Protein AF-A0A0G4M634-F1 (afdb_monomer)

Radius of gyration: 29.63 Å; Cα contacts (8 Å, |Δi|>4): 548; chains: 1; bounding box: 76×57×80 Å

Structure (mmCIF, N/CA/C/O backbone):
data_AF-A0A0G4M634-F1
#
_entry.id   AF-A0A0G4M634-F1
#
loop_
_atom_site.group_PDB
_atom_site.id
_atom_site.type_symbol
_atom_site.label_atom_id
_atom_site.label_alt_id
_atom_site.label_comp_id
_atom_site.label_asym_id
_atom_site.label_entity_id
_atom_site.label_seq_id
_atom_site.pdbx_PDB_ins_code
_atom_site.Cartn_x
_atom_site.Cartn_y
_atom_site.Cartn_z
_atom_site.occupancy
_atom_site.B_iso_or_equiv
_atom_site.auth_seq_id
_atom_site.auth_comp_id
_atom_site.auth_asym_id
_atom_site.auth_atom_id
_atom_site.pdbx_PDB_model_num
ATOM 1 N N . MET A 1 1 ? -14.421 -12.468 37.457 1.00 65.19 1 MET A N 1
ATOM 2 C CA . MET A 1 1 ? -14.999 -11.598 38.507 1.00 65.19 1 MET A CA 1
ATOM 3 C C . MET A 1 1 ? -15.516 -10.327 37.842 1.00 65.19 1 MET A C 1
ATOM 5 O O . MET A 1 1 ? -14.934 -9.963 36.827 1.00 65.19 1 MET A O 1
ATOM 9 N N . PRO A 1 2 ? -16.582 -9.688 38.353 1.00 82.25 2 PRO A N 1
ATOM 10 C CA . PRO A 1 2 ? -17.068 -8.412 37.829 1.00 82.25 2 PRO A CA 1
ATOM 11 C C . PRO A 1 2 ? -16.025 -7.293 37.966 1.00 82.25 2 PRO A C 1
ATOM 13 O O . PRO A 1 2 ? -15.257 -7.274 38.927 1.00 82.25 2 PRO A O 1
ATOM 16 N N . VAL A 1 3 ? -16.019 -6.364 37.016 1.00 85.12 3 VAL A N 1
ATOM 17 C CA . VAL A 1 3 ? -15.110 -5.219 36.926 1.00 85.12 3 VAL A CA 1
ATOM 18 C C . VAL A 1 3 ? -15.929 -3.934 36.998 1.00 85.12 3 VAL A C 1
ATOM 20 O O . VAL A 1 3 ? -16.966 -3.822 36.349 1.00 85.12 3 VAL A O 1
ATOM 23 N N . ALA A 1 4 ? -15.472 -2.956 37.779 1.00 90.44 4 ALA A N 1
ATOM 24 C CA . ALA A 1 4 ? -16.127 -1.656 37.884 1.00 90.44 4 ALA A CA 1
ATOM 25 C C . ALA A 1 4 ? -15.759 -0.778 36.677 1.00 90.44 4 ALA A C 1
ATOM 27 O O . ALA A 1 4 ? -14.646 -0.269 36.623 1.00 90.44 4 ALA A O 1
ATOM 28 N N . VAL A 1 5 ? -16.664 -0.598 35.713 1.00 90.94 5 VAL A N 1
ATOM 29 C CA . VAL A 1 5 ? -16.440 0.177 34.479 1.00 90.94 5 VAL A CA 1
ATOM 30 C C . VAL A 1 5 ? -17.192 1.504 34.543 1.00 90.94 5 VAL A C 1
ATOM 32 O O . VAL A 1 5 ? -18.383 1.522 34.840 1.00 90.94 5 VAL A O 1
ATOM 35 N N . SER A 1 6 ? -16.511 2.614 34.248 1.00 93.44 6 SER A N 1
ATOM 36 C CA . SER A 1 6 ? -17.085 3.970 34.244 1.00 93.44 6 SER A CA 1
ATOM 37 C C . SER A 1 6 ? -17.202 4.587 32.845 1.00 93.44 6 SER A C 1
ATOM 39 O O . SER A 1 6 ? -18.137 5.344 32.566 1.00 93.44 6 SER A O 1
ATOM 41 N N . LEU A 1 7 ? -16.274 4.246 31.946 1.00 94.25 7 LEU A N 1
ATOM 42 C CA . LEU A 1 7 ? -16.195 4.781 30.586 1.00 94.25 7 LEU A CA 1
ATOM 43 C C . LEU A 1 7 ? -15.584 3.743 29.641 1.00 94.25 7 LEU A C 1
ATOM 45 O O . LEU A 1 7 ? -14.584 3.115 29.987 1.00 94.25 7 LEU A O 1
ATOM 49 N N . VAL A 1 8 ? -16.118 3.622 28.427 1.00 94.94 8 VAL A N 1
ATOM 50 C CA . VAL A 1 8 ? -15.473 2.884 27.331 1.00 94.94 8 VAL A CA 1
ATOM 51 C C . VAL A 1 8 ? -15.430 3.759 26.089 1.00 94.94 8 VAL A C 1
ATOM 53 O O . VAL A 1 8 ? -16.454 4.287 25.647 1.00 94.94 8 VAL A O 1
ATOM 56 N N . ARG A 1 9 ? -14.235 3.913 25.522 1.00 96.69 9 ARG A N 1
ATOM 57 C CA . ARG A 1 9 ? -13.969 4.659 24.290 1.00 96.69 9 ARG A CA 1
ATOM 58 C C . ARG A 1 9 ? -13.200 3.809 23.297 1.00 96.69 9 ARG A C 1
ATOM 60 O O . ARG A 1 9 ? -12.453 2.919 23.694 1.00 96.69 9 ARG A O 1
ATOM 67 N N . ILE A 1 10 ? -13.353 4.123 22.021 1.00 95.94 10 ILE A N 1
ATOM 68 C CA . ILE A 1 10 ? -12.627 3.481 20.929 1.00 95.94 10 ILE A CA 1
ATOM 69 C C . ILE A 1 10 ? -12.182 4.528 19.911 1.00 95.94 10 ILE A C 1
ATOM 71 O O . ILE A 1 10 ? -12.919 5.464 19.602 1.00 95.94 10 ILE A O 1
ATOM 75 N N . CYS A 1 11 ? -10.980 4.378 19.369 1.00 94.62 11 CYS A N 1
ATOM 76 C CA . CYS A 1 11 ? -10.504 5.192 18.257 1.00 94.62 11 CYS A CA 1
ATOM 77 C C . CYS A 1 11 ? -9.579 4.386 17.347 1.00 94.62 11 CYS A C 1
ATOM 79 O O . CYS A 1 11 ? -9.001 3.388 17.770 1.00 94.62 11 CYS A O 1
ATOM 81 N N . LEU A 1 12 ? -9.429 4.838 16.105 1.00 92.88 12 LEU A N 1
ATOM 82 C CA . LEU A 1 12 ? -8.362 4.392 15.219 1.00 92.88 12 LEU A CA 1
ATOM 83 C C . LEU A 1 12 ? -7.189 5.361 15.376 1.00 92.88 12 LEU A C 1
ATOM 85 O O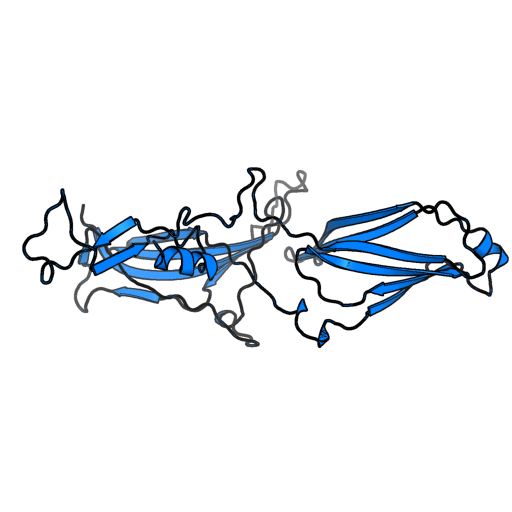 . LEU A 1 12 ? -7.368 6.569 15.226 1.00 92.88 12 LEU A O 1
ATOM 89 N N . GLN A 1 13 ? -6.006 4.852 15.687 1.00 93.00 13 GLN A N 1
ATOM 90 C CA . GLN A 1 13 ? -4.785 5.640 15.813 1.00 93.00 13 GLN A CA 1
ATOM 91 C C . GLN A 1 13 ? -3.840 5.318 14.666 1.00 93.00 13 GLN A C 1
ATOM 93 O O . GLN A 1 13 ? -3.656 4.157 14.319 1.00 93.00 13 GLN A O 1
ATOM 98 N N . ARG A 1 14 ? -3.233 6.353 14.093 1.00 91.44 14 ARG A N 1
ATOM 99 C CA . ARG A 1 14 ? -2.108 6.263 13.168 1.00 91.44 14 ARG A CA 1
ATOM 100 C C . ARG A 1 14 ? -0.837 6.560 13.940 1.00 91.44 14 ARG A C 1
ATOM 102 O O . ARG A 1 14 ? -0.725 7.630 14.530 1.00 91.44 14 ARG A O 1
ATOM 109 N N . ARG A 1 15 ? 0.124 5.650 13.876 1.00 89.12 15 ARG A N 1
ATOM 110 C CA . ARG A 1 15 ? 1.467 5.811 14.421 1.00 89.12 15 ARG A CA 1
ATOM 111 C C . ARG A 1 15 ? 2.458 5.928 13.281 1.00 89.12 15 ARG A C 1
ATOM 113 O O . ARG A 1 15 ? 2.549 5.049 12.425 1.00 89.12 15 ARG A O 1
ATOM 120 N N . GLU A 1 16 ? 3.199 7.022 13.285 1.00 88.00 16 GLU A N 1
ATOM 121 C CA . GLU A 1 16 ? 4.283 7.280 12.351 1.00 88.00 16 GLU A CA 1
ATOM 122 C C . GLU A 1 16 ? 5.589 7.331 13.130 1.00 88.00 16 GLU A C 1
ATOM 124 O O . GLU A 1 16 ? 5.721 8.088 14.096 1.00 88.00 16 GLU A O 1
ATOM 129 N N . THR A 1 17 ? 6.554 6.505 12.732 1.00 84.25 17 THR A N 1
ATOM 130 C CA . THR A 1 17 ? 7.878 6.503 13.353 1.00 84.25 17 THR A CA 1
ATOM 131 C C . THR A 1 17 ? 8.958 6.638 12.302 1.00 84.25 17 THR A C 1
ATOM 133 O O . THR A 1 17 ? 8.914 5.965 11.277 1.00 84.25 17 THR A O 1
ATOM 136 N N . ILE A 1 18 ? 9.917 7.524 12.557 1.00 81.75 18 ILE A N 1
ATOM 137 C CA . ILE A 1 18 ? 11.146 7.641 11.774 1.00 81.75 18 ILE A CA 1
ATOM 138 C C . ILE A 1 18 ? 12.287 7.395 12.747 1.00 81.75 18 ILE A C 1
ATOM 140 O O . ILE A 1 18 ? 12.425 8.089 13.757 1.00 81.75 18 ILE A O 1
ATOM 144 N N . HIS A 1 19 ? 13.088 6.383 12.448 1.00 73.62 19 HIS A N 1
ATOM 145 C CA . HIS A 1 19 ? 14.276 6.050 13.210 1.00 73.62 19 HIS A CA 1
ATOM 146 C C . HIS A 1 19 ? 15.499 6.411 12.376 1.00 73.62 19 HIS A C 1
ATOM 148 O O . HIS A 1 19 ? 15.656 5.867 11.278 1.00 73.62 19 HIS A O 1
ATOM 154 N N . PRO A 1 20 ? 16.388 7.289 12.871 1.00 62.25 20 PRO A N 1
ATOM 155 C CA . PRO A 1 20 ? 17.689 7.459 12.247 1.00 62.25 20 PRO A CA 1
ATOM 156 C C . PRO A 1 20 ? 18.388 6.098 12.289 1.00 62.25 20 PRO A C 1
ATOM 158 O O . PRO A 1 20 ? 18.558 5.507 13.356 1.00 62.25 20 PRO A O 1
ATOM 161 N N . ALA A 1 21 ? 18.692 5.549 11.114 1.00 54.88 21 ALA A N 1
ATOM 162 C CA . ALA A 1 21 ? 19.149 4.177 10.979 1.00 54.88 21 ALA A CA 1
ATOM 163 C C . ALA A 1 21 ? 20.325 3.883 11.927 1.00 54.88 21 ALA A C 1
ATOM 165 O O . ALA A 1 21 ? 21.337 4.584 11.937 1.00 54.88 21 ALA A O 1
ATOM 166 N N . ALA A 1 22 ? 20.223 2.782 12.673 1.00 47.41 22 ALA A N 1
ATOM 167 C CA . ALA A 1 22 ? 21.310 2.214 13.467 1.00 47.41 22 ALA A CA 1
ATOM 168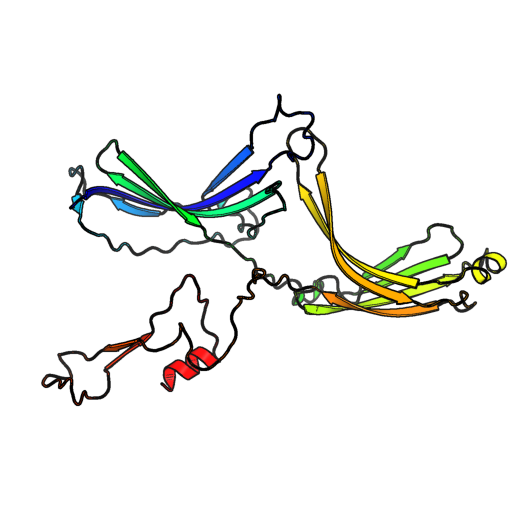 C C . ALA A 1 22 ? 22.434 1.601 12.597 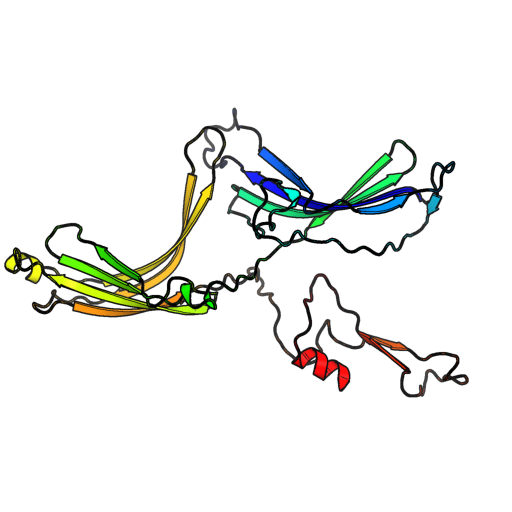1.00 47.41 22 ALA A C 1
ATOM 170 O O . ALA A 1 22 ? 23.155 0.717 13.054 1.00 47.41 22 ALA A O 1
ATOM 171 N N . GLU A 1 23 ? 22.595 2.036 11.343 1.00 47.56 23 GLU A N 1
ATOM 172 C CA . GLU A 1 23 ? 23.643 1.540 10.440 1.00 47.56 23 GLU A CA 1
ATOM 173 C C . GLU A 1 23 ? 25.044 2.016 10.857 1.00 47.56 23 GLU A C 1
ATOM 175 O O . GLU A 1 23 ? 26.040 1.376 10.532 1.00 47.56 23 GLU A O 1
ATOM 180 N N . ASN A 1 24 ? 25.148 3.066 11.679 1.00 47.09 24 ASN A N 1
ATOM 181 C CA . ASN A 1 24 ? 26.418 3.499 12.257 1.00 47.09 24 ASN A CA 1
ATOM 182 C C . ASN A 1 24 ? 26.640 2.883 13.645 1.00 47.09 24 ASN A C 1
ATOM 184 O O . ASN A 1 24 ? 26.497 3.546 14.674 1.00 47.09 24 ASN A O 1
ATOM 188 N N . VAL A 1 25 ? 27.074 1.619 13.675 1.00 46.59 25 VAL A N 1
ATOM 189 C CA . VAL A 1 25 ? 27.516 0.907 14.896 1.00 46.59 25 VAL A CA 1
ATOM 190 C C . VAL A 1 25 ? 28.580 1.706 15.680 1.00 46.59 25 VAL A C 1
ATOM 192 O O . VAL A 1 25 ? 28.684 1.573 16.898 1.00 46.59 25 VAL A O 1
ATOM 195 N N . ALA A 1 26 ? 29.306 2.612 15.013 1.00 48.59 26 ALA A N 1
ATOM 196 C CA . ALA A 1 26 ? 30.315 3.488 15.607 1.00 48.59 26 ALA A CA 1
ATOM 197 C C . ALA A 1 26 ? 29.768 4.664 16.454 1.00 48.59 26 ALA A C 1
ATOM 199 O O . ALA A 1 26 ? 30.545 5.286 17.173 1.00 48.59 26 ALA A O 1
ATOM 200 N N . LYS A 1 27 ? 28.462 4.987 16.415 1.00 47.09 27 LYS A N 1
ATOM 201 C CA . LYS A 1 27 ? 27.866 6.125 17.159 1.00 47.09 27 LYS A CA 1
ATOM 202 C C . LYS A 1 27 ? 26.891 5.700 18.269 1.00 47.09 27 LYS A C 1
ATOM 204 O O . LYS A 1 27 ? 25.945 6.416 18.584 1.00 47.09 27 LYS A O 1
ATOM 209 N N . ARG A 1 28 ? 27.132 4.554 18.914 1.00 44.97 28 ARG A N 1
ATOM 210 C CA . ARG A 1 28 ? 26.268 3.982 19.974 1.00 44.97 28 ARG A CA 1
ATOM 211 C C . ARG A 1 28 ? 26.070 4.830 21.244 1.00 44.97 28 ARG A C 1
ATOM 213 O O . ARG A 1 28 ? 25.333 4.395 22.122 1.00 44.97 28 ARG A O 1
ATOM 220 N N . HIS A 1 29 ? 26.663 6.019 21.359 1.00 45.84 29 HIS A N 1
ATOM 221 C CA . HIS A 1 29 ? 26.558 6.836 22.574 1.00 45.84 29 HIS A CA 1
ATOM 222 C C . HIS A 1 29 ? 25.797 8.163 22.434 1.00 45.84 29 HIS A C 1
ATOM 224 O O . HIS A 1 29 ? 25.608 8.832 23.442 1.00 45.84 29 HIS A O 1
ATOM 230 N N . LEU A 1 30 ? 25.283 8.519 21.250 1.00 48.94 30 LEU A N 1
ATOM 231 C CA . LEU A 1 30 ? 24.462 9.728 21.055 1.00 48.94 30 LEU A CA 1
ATOM 232 C C . LEU A 1 30 ? 23.385 9.507 19.969 1.00 48.94 30 LEU A C 1
ATOM 234 O O . LEU A 1 30 ? 23.349 10.194 18.953 1.00 48.94 30 LEU A O 1
ATOM 238 N N . GLY A 1 31 ? 22.534 8.492 20.134 1.00 52.22 31 GLY A N 1
ATOM 239 C CA . GLY A 1 31 ? 21.399 8.285 19.228 1.00 52.22 31 GLY A CA 1
ATOM 240 C C . GLY A 1 31 ? 20.291 9.305 19.496 1.00 52.22 31 GLY A C 1
ATOM 241 O O . GLY A 1 31 ? 19.780 9.364 20.613 1.00 52.22 31 GLY A O 1
ATOM 242 N N . THR A 1 32 ? 19.918 10.093 18.486 1.00 54.31 32 THR A N 1
ATOM 243 C CA . THR A 1 32 ? 18.732 10.963 18.519 1.00 54.31 32 THR A CA 1
ATOM 244 C C . THR A 1 32 ? 17.493 10.116 18.851 1.00 54.31 32 THR A C 1
ATOM 246 O O . THR A 1 32 ? 17.351 9.022 18.294 1.00 54.31 32 THR A O 1
ATOM 249 N N . PRO A 1 33 ? 16.618 10.551 19.777 1.00 58.91 33 PRO A N 1
ATOM 250 C CA . PRO A 1 33 ? 15.480 9.750 20.221 1.00 58.91 33 PRO A CA 1
ATOM 251 C C . PRO A 1 33 ? 14.546 9.391 19.059 1.00 58.91 33 PRO A C 1
ATOM 253 O O . PRO A 1 33 ? 14.302 10.202 18.168 1.00 58.91 33 PRO A O 1
ATOM 256 N N . ARG A 1 34 ? 13.992 8.169 19.095 1.00 64.06 34 ARG A N 1
ATOM 257 C CA . ARG A 1 34 ? 12.920 7.720 18.193 1.00 64.06 34 ARG A CA 1
ATOM 258 C C . ARG A 1 34 ? 11.801 8.759 18.211 1.00 64.06 34 ARG A C 1
ATOM 260 O O . ARG A 1 34 ? 11.154 8.934 19.245 1.00 64.06 34 ARG A O 1
ATOM 267 N N . ARG A 1 35 ? 11.538 9.404 17.072 1.00 69.94 35 ARG A N 1
ATOM 268 C CA . ARG A 1 35 ? 10.365 10.263 16.937 1.00 69.94 35 ARG A CA 1
ATOM 269 C C . ARG A 1 35 ? 9.175 9.397 16.579 1.00 69.94 35 ARG A C 1
ATOM 271 O O . ARG A 1 35 ? 9.134 8.767 15.524 1.00 69.94 35 ARG A O 1
ATOM 278 N N . GLU A 1 36 ? 8.215 9.382 17.483 1.00 81.75 36 GLU A N 1
ATOM 279 C CA . GLU A 1 36 ? 6.939 8.722 17.307 1.00 81.75 36 GLU A CA 1
ATOM 280 C C . GLU A 1 36 ? 5.841 9.777 17.334 1.00 81.75 36 GLU A C 1
ATOM 282 O O . GLU A 1 36 ? 5.728 10.552 18.282 1.00 81.75 36 GLU A O 1
ATOM 287 N N . THR A 1 37 ? 5.054 9.825 16.265 1.00 86.88 37 THR A N 1
ATOM 288 C CA . THR A 1 37 ? 3.872 10.679 16.169 1.00 86.88 37 THR A CA 1
ATOM 289 C C . THR A 1 37 ? 2.651 9.779 16.165 1.00 86.88 37 THR A C 1
ATOM 291 O O . THR A 1 37 ? 2.609 8.803 15.421 1.00 86.88 37 THR A O 1
ATOM 294 N N . THR A 1 38 ? 1.682 10.080 17.025 1.00 90.75 38 THR A N 1
ATOM 295 C CA . THR A 1 38 ? 0.420 9.343 17.104 1.00 90.75 38 THR A CA 1
ATOM 296 C C . THR A 1 38 ? -0.730 10.308 16.891 1.00 90.75 38 THR A C 1
ATOM 298 O O . THR A 1 38 ? -0.892 11.243 17.671 1.00 90.75 38 THR A O 1
ATOM 301 N N . ASP A 1 39 ? -1.540 10.050 15.871 1.00 90.56 39 ASP A N 1
ATOM 302 C CA . ASP A 1 39 ? -2.720 10.842 15.541 1.00 90.56 39 ASP A CA 1
ATOM 303 C C . ASP A 1 39 ? -3.976 9.974 15.569 1.00 90.56 39 ASP A C 1
ATOM 305 O O . ASP A 1 39 ? -3.951 8.808 15.177 1.00 90.56 39 ASP A O 1
ATOM 309 N N . VAL A 1 40 ? -5.106 10.549 15.978 1.00 91.56 40 VAL A N 1
ATOM 310 C CA . VAL A 1 40 ? -6.409 9.887 15.844 1.00 91.56 40 VAL A CA 1
ATOM 311 C C . VAL A 1 40 ? -6.907 10.053 14.410 1.00 91.56 40 VAL A C 1
ATOM 313 O O . VAL A 1 40 ? -7.046 11.167 13.911 1.00 91.56 40 VAL A O 1
ATOM 316 N N . VAL A 1 41 ? -7.218 8.941 13.751 1.00 88.56 41 VAL A N 1
ATOM 317 C CA . VAL A 1 41 ? -7.856 8.932 12.434 1.00 88.56 41 VAL A CA 1
ATOM 318 C C . VAL A 1 41 ? -9.357 9.129 12.619 1.00 88.56 41 VAL A C 1
ATOM 320 O O . VAL A 1 41 ? -10.032 8.328 13.265 1.00 88.56 41 VAL A O 1
ATOM 323 N N . GLY A 1 42 ? -9.897 10.200 12.039 1.00 86.25 42 GLY A N 1
ATOM 324 C CA . GLY A 1 42 ? -11.311 10.535 12.175 1.00 86.25 42 GLY A CA 1
ATOM 325 C C . GLY A 1 42 ? -11.648 11.040 13.578 1.00 86.25 42 GLY A C 1
ATOM 326 O O . GLY A 1 42 ? -11.179 12.104 13.985 1.00 86.25 42 GLY A O 1
ATOM 327 N N . LYS A 1 43 ? -12.522 10.326 14.296 1.00 88.50 43 LYS A N 1
ATOM 328 C CA . LYS A 1 43 ? -13.006 10.724 15.627 1.00 88.50 43 LYS A CA 1
ATOM 329 C C . LYS A 1 43 ? -12.993 9.549 16.597 1.00 88.50 43 LYS A C 1
ATOM 331 O O . LYS A 1 43 ? -13.364 8.436 16.238 1.00 88.50 43 LYS A O 1
ATOM 336 N N . GLU A 1 44 ? -12.632 9.832 17.845 1.00 93.50 44 GLU A N 1
ATOM 337 C CA . GLU A 1 44 ? -12.854 8.912 18.960 1.00 93.50 44 GLU A CA 1
ATOM 338 C C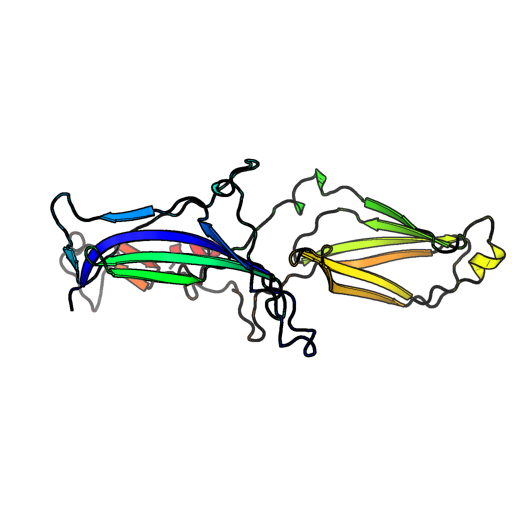 . GLU A 1 44 ? -14.357 8.780 19.239 1.00 93.50 44 GLU A C 1
ATOM 340 O O . GLU A 1 44 ? -15.086 9.776 19.273 1.00 93.50 44 GLU A O 1
ATOM 345 N N . LEU A 1 45 ? -14.810 7.551 19.466 1.00 94.44 45 LEU A N 1
ATOM 346 C CA . LEU A 1 45 ? -16.183 7.240 19.831 1.00 94.44 45 LEU A CA 1
ATOM 347 C C . LEU A 1 45 ? -16.275 6.901 21.314 1.00 94.44 45 LEU A C 1
ATOM 349 O O . LEU A 1 45 ? -15.496 6.113 21.849 1.00 94.44 45 LEU A O 1
ATOM 353 N N . LEU A 1 46 ? -17.274 7.484 21.968 1.00 96.12 46 LEU A N 1
ATOM 354 C CA . LEU A 1 46 ? -17.710 7.088 23.297 1.00 96.12 46 LEU A CA 1
ATOM 355 C C . LEU A 1 46 ? -18.735 5.962 23.151 1.00 96.12 46 LEU A C 1
ATOM 357 O O . LEU A 1 46 ? -19.831 6.208 22.657 1.00 96.12 46 LEU A O 1
ATOM 361 N N . LEU A 1 47 ? -18.381 4.751 23.579 1.00 92.75 47 LEU A N 1
ATOM 362 C CA . LEU A 1 47 ? -19.265 3.584 23.497 1.00 92.75 47 LEU A CA 1
ATOM 363 C C . LEU A 1 47 ? -20.110 3.411 24.755 1.00 92.75 47 LEU A C 1
ATOM 365 O O . LEU A 1 47 ? -21.251 2.967 24.688 1.00 92.75 47 LEU A O 1
ATOM 369 N N . PHE A 1 48 ? -19.551 3.769 25.909 1.00 94.38 48 PHE A N 1
ATOM 370 C CA . PHE A 1 48 ? -20.236 3.651 27.187 1.00 94.38 48 PHE A CA 1
ATOM 371 C C . PHE A 1 48 ? -19.776 4.729 28.163 1.00 94.38 48 PHE A C 1
ATOM 373 O O . PHE A 1 48 ? -18.592 5.063 28.231 1.00 94.38 48 PHE A O 1
ATOM 380 N N . ARG A 1 49 ? -20.718 5.234 28.958 1.00 93.75 49 ARG A N 1
ATOM 381 C CA . ARG A 1 49 ? -20.475 6.075 30.130 1.00 93.75 49 ARG A CA 1
ATOM 382 C C . ARG A 1 49 ? -21.545 5.768 31.170 1.00 93.75 49 ARG A C 1
ATOM 384 O O . ARG A 1 49 ? -22.713 5.642 30.807 1.00 93.75 49 ARG A O 1
ATOM 391 N N . CYS A 1 50 ? -21.165 5.719 32.442 1.00 90.88 50 CYS A N 1
ATOM 392 C CA . CYS A 1 50 ? -22.137 5.624 33.527 1.00 90.88 50 CYS A CA 1
ATOM 393 C C . CYS A 1 50 ? -23.154 6.772 33.514 1.00 90.88 50 CYS A C 1
ATOM 395 O O . CYS A 1 50 ? -22.851 7.906 33.135 1.00 90.88 50 CYS A O 1
ATOM 397 N N . GLN A 1 51 ? -24.367 6.469 33.974 1.00 87.31 51 GLN A N 1
ATOM 398 C CA . GLN A 1 51 ? -25.399 7.476 34.196 1.00 87.31 51 GLN A CA 1
ATOM 399 C C . GLN A 1 51 ? -24.935 8.524 35.218 1.00 87.31 51 GLN A C 1
ATOM 401 O O . GLN A 1 51 ? -24.148 8.236 36.122 1.00 87.31 51 GLN A O 1
ATOM 406 N N . THR A 1 52 ? -25.445 9.747 35.086 1.00 85.00 52 THR A N 1
ATOM 407 C CA . THR A 1 52 ? -25.133 10.855 35.994 1.00 85.00 52 THR A CA 1
ATOM 408 C C . THR A 1 52 ? -25.383 10.459 37.452 1.00 85.00 52 THR A C 1
ATOM 410 O O . THR A 1 52 ? -26.458 9.972 37.787 1.00 85.00 52 THR A O 1
ATOM 413 N N . GLY A 1 53 ? -24.391 10.678 38.321 1.00 84.00 53 GLY A N 1
ATOM 414 C CA . GLY A 1 53 ? -24.458 10.328 39.746 1.00 84.00 53 GLY A CA 1
ATOM 415 C C . GLY A 1 53 ? -23.985 8.910 40.089 1.00 84.00 53 GLY A C 1
ATOM 416 O O . GLY A 1 53 ? -23.898 8.583 41.269 1.00 84.00 53 GLY A O 1
ATOM 417 N N . ARG A 1 54 ? -23.635 8.081 39.095 1.00 85.50 54 ARG A N 1
ATOM 418 C CA . ARG A 1 54 ? -23.058 6.746 39.301 1.00 85.50 54 ARG A CA 1
ATOM 419 C C . ARG A 1 54 ? -21.578 6.733 38.913 1.00 85.50 54 ARG A C 1
ATOM 421 O O . ARG A 1 54 ? -21.239 7.063 37.782 1.00 85.50 54 ARG A O 1
ATOM 428 N N . GLU A 1 55 ? -20.705 6.331 39.839 1.00 86.06 55 GLU A N 1
ATOM 429 C CA . GLU A 1 55 ? -19.248 6.334 39.608 1.00 86.06 55 GLU A CA 1
ATOM 430 C C . GLU A 1 55 ? -18.773 5.214 38.672 1.00 86.06 55 GLU A C 1
ATOM 432 O O . GLU A 1 55 ? -17.872 5.427 37.862 1.00 86.06 55 GLU A O 1
ATOM 437 N N . ALA A 1 56 ? -19.356 4.019 38.791 1.00 89.19 56 ALA A N 1
ATOM 438 C CA . ALA A 1 56 ? -19.048 2.860 37.959 1.00 89.19 56 ALA A CA 1
ATOM 439 C C . ALA A 1 56 ? -20.209 1.850 37.958 1.00 89.19 56 ALA A C 1
ATOM 441 O O . ALA A 1 56 ? -21.014 1.793 38.895 1.00 89.19 56 ALA A O 1
ATOM 442 N N . GLU A 1 57 ? -20.267 1.011 36.926 1.00 90.00 57 GLU A N 1
ATOM 443 C CA . GLU A 1 57 ? -21.118 -0.178 36.876 1.00 90.00 57 GLU A CA 1
ATOM 444 C C . GLU A 1 57 ? -20.284 -1.438 37.083 1.00 90.00 57 GLU A C 1
ATOM 446 O O . GLU A 1 57 ? -19.173 -1.549 36.574 1.00 90.00 57 GLU A O 1
ATOM 451 N N . SER A 1 58 ? -20.815 -2.393 37.846 1.00 90.12 58 SER A N 1
ATOM 452 C CA . SER A 1 58 ? -20.185 -3.700 38.031 1.00 90.12 58 SER A CA 1
ATOM 453 C C . SER A 1 58 ? -20.552 -4.595 36.853 1.00 90.12 58 SER A C 1
ATOM 455 O O . SER A 1 58 ? -21.715 -4.969 36.700 1.00 90.12 58 SER A O 1
ATOM 457 N N . VAL A 1 59 ? -19.572 -4.908 36.008 1.00 84.12 59 VAL A N 1
ATOM 458 C CA . VAL A 1 59 ? -19.792 -5.559 34.716 1.00 84.12 59 VAL A CA 1
ATOM 459 C C . VAL A 1 59 ? -18.921 -6.802 34.574 1.00 84.12 59 VAL A C 1
ATOM 461 O O . VAL A 1 59 ? -17.731 -6.776 34.866 1.00 84.12 59 VAL A O 1
ATOM 464 N N . ILE A 1 60 ? -19.506 -7.911 34.121 1.00 83.19 60 ILE A N 1
ATOM 465 C CA . ILE A 1 60 ? -18.766 -9.153 33.827 1.00 83.19 60 ILE A CA 1
ATOM 466 C C . ILE A 1 60 ? -18.321 -9.182 32.357 1.00 83.19 60 ILE A C 1
ATOM 468 O O . ILE A 1 60 ? -17.217 -9.632 32.066 1.00 83.19 60 ILE A O 1
ATOM 472 N N . ALA A 1 61 ? -19.164 -8.686 31.448 1.00 80.81 61 ALA A N 1
ATOM 473 C CA . ALA A 1 61 ? -18.898 -8.582 30.017 1.00 80.81 61 ALA A CA 1
ATOM 474 C C . ALA A 1 61 ? -19.722 -7.436 29.404 1.00 80.81 61 ALA A C 1
ATOM 476 O O . ALA A 1 61 ? -20.798 -7.114 29.910 1.00 80.81 61 ALA A O 1
ATOM 477 N N . MET A 1 62 ? -19.224 -6.842 28.318 1.00 80.06 62 MET A N 1
ATOM 478 C CA . MET A 1 62 ? -19.927 -5.831 27.523 1.00 80.06 62 MET A CA 1
ATOM 479 C C . MET A 1 62 ? -19.822 -6.193 26.048 1.00 80.06 62 MET A C 1
ATOM 481 O O . MET A 1 62 ? -18.738 -6.544 25.589 1.00 80.06 62 MET A O 1
ATOM 485 N N . ASP A 1 63 ? -20.927 -6.049 25.326 1.00 84.50 63 ASP A N 1
ATOM 486 C CA . ASP A 1 63 ? -20.953 -6.063 23.867 1.00 84.50 63 ASP A CA 1
ATOM 487 C C . ASP A 1 63 ? -21.424 -4.682 23.402 1.00 84.50 63 ASP A C 1
ATOM 489 O O . ASP A 1 63 ? -22.556 -4.275 23.671 1.00 84.50 63 ASP A O 1
ATOM 493 N N . LEU A 1 64 ? -20.504 -3.911 22.824 1.00 84.38 64 LEU A N 1
ATOM 494 C CA . LEU A 1 64 ? -20.716 -2.511 22.469 1.00 84.38 64 LEU A CA 1
ATOM 495 C C . LEU A 1 64 ? -20.486 -2.341 20.964 1.00 84.38 64 LEU A C 1
ATOM 497 O O . LEU A 1 64 ? -19.330 -2.264 20.538 1.00 84.38 64 LEU A O 1
ATOM 501 N N . PRO A 1 65 ? -21.554 -2.262 20.152 1.00 86.19 65 PRO A N 1
ATOM 502 C CA . PRO A 1 65 ? -21.412 -2.071 18.717 1.00 86.19 65 PRO A CA 1
ATOM 503 C C . PRO A 1 65 ? -20.838 -0.684 18.413 1.00 86.19 65 PRO A C 1
ATOM 505 O O . PRO A 1 65 ? -21.166 0.307 19.069 1.00 86.19 65 PRO A O 1
ATOM 508 N N . PHE A 1 66 ? -19.995 -0.599 17.385 1.00 86.00 66 PHE A N 1
ATOM 509 C CA . PHE A 1 66 ? -19.395 0.655 16.944 1.00 86.00 66 PHE A CA 1
ATOM 510 C C . PHE A 1 66 ? -19.234 0.695 15.424 1.00 86.00 66 PHE A C 1
ATOM 512 O O . PHE A 1 66 ? -19.122 -0.336 14.767 1.00 86.00 66 PHE A O 1
ATOM 519 N N . VAL A 1 67 ? -19.188 1.908 14.873 1.00 85.94 67 VAL A N 1
ATOM 520 C CA . VAL A 1 67 ? -18.883 2.163 13.460 1.00 85.94 67 VAL A CA 1
ATOM 521 C C . VAL A 1 67 ? -17.910 3.333 13.399 1.00 85.94 67 VAL A C 1
ATOM 523 O O . VAL A 1 67 ? -18.280 4.464 13.709 1.00 85.94 67 VAL A O 1
ATOM 526 N N . LEU A 1 68 ? -16.659 3.065 13.024 1.00 82.19 68 LEU A N 1
ATOM 527 C CA . LEU A 1 68 ? -15.646 4.101 12.827 1.00 82.19 68 LEU A CA 1
ATOM 528 C C . LEU A 1 68 ? -15.686 4.594 11.381 1.00 82.19 68 LEU A C 1
ATOM 530 O O . LEU A 1 68 ? -15.513 3.821 10.443 1.00 82.19 68 LEU A O 1
ATOM 534 N N . PHE A 1 69 ? -15.875 5.899 11.203 1.00 80.94 69 PHE A N 1
ATOM 535 C CA . PHE A 1 69 ? -15.815 6.524 9.887 1.00 80.94 69 PHE A CA 1
ATOM 536 C C . PHE A 1 69 ? -14.380 6.937 9.573 1.00 80.94 69 PHE A C 1
ATOM 538 O O . PHE A 1 69 ? -13.829 7.837 10.212 1.00 80.94 69 PHE A O 1
ATOM 545 N N . ILE A 1 70 ? -13.788 6.299 8.564 1.00 81.19 70 ILE A N 1
ATOM 546 C CA . ILE A 1 70 ? -12.505 6.729 8.013 1.00 81.19 70 ILE A CA 1
ATOM 547 C C . ILE A 1 70 ? -12.746 8.001 7.184 1.00 81.19 70 ILE A C 1
ATOM 549 O O . ILE A 1 70 ? -13.659 8.010 6.352 1.00 81.19 70 ILE A O 1
ATOM 553 N N . PRO A 1 71 ? -11.970 9.083 7.390 1.00 76.12 71 PRO A N 1
ATOM 554 C CA . PRO A 1 71 ? -12.116 10.305 6.612 1.00 76.12 71 PRO A CA 1
ATOM 555 C C . PRO A 1 71 ? -12.053 10.035 5.105 1.00 76.12 71 PRO A C 1
ATOM 557 O O . PRO A 1 71 ? -11.069 9.499 4.593 1.00 76.12 71 PRO A O 1
ATOM 560 N N . PHE A 1 72 ? -13.101 10.451 4.394 1.00 67.38 72 PHE A N 1
ATOM 561 C CA . PHE A 1 72 ? -13.187 10.414 2.940 1.00 67.38 72 PHE A CA 1
ATOM 562 C C . PHE A 1 72 ? -13.287 11.860 2.437 1.00 67.38 72 PHE A C 1
ATOM 564 O O . PHE A 1 72 ? -14.199 12.598 2.802 1.00 67.38 72 PHE A O 1
ATOM 571 N N . GLY A 1 73 ? -12.320 12.321 1.645 1.00 59.31 73 GLY A N 1
ATOM 572 C CA . GLY A 1 73 ? -12.352 13.691 1.133 1.00 59.31 73 GLY A CA 1
ATOM 573 C C . GLY A 1 73 ? -11.045 14.153 0.501 1.00 59.31 73 GLY A C 1
ATOM 574 O O . GLY A 1 73 ? -9.955 13.778 0.928 1.00 59.31 73 GLY A O 1
ATOM 575 N N . ARG A 1 74 ? -11.154 14.997 -0.532 1.00 53.59 74 ARG A N 1
ATOM 576 C CA . ARG A 1 74 ? -10.020 15.738 -1.097 1.00 53.59 74 ARG A CA 1
ATOM 577 C C . ARG A 1 74 ? -9.952 17.108 -0.426 1.00 53.59 74 ARG A C 1
ATOM 579 O O . ARG A 1 74 ? -10.825 17.931 -0.659 1.00 53.59 74 ARG A O 1
ATOM 586 N N . GLY A 1 75 ? -8.889 17.364 0.329 1.00 52.56 75 GLY A N 1
ATOM 587 C CA . GLY A 1 75 ? -8.489 18.729 0.668 1.00 52.56 75 GLY A CA 1
ATOM 588 C C . GLY A 1 75 ? -9.084 19.281 1.964 1.00 52.56 75 GLY A C 1
ATOM 589 O O . GLY A 1 75 ? -10.245 19.663 2.048 1.00 52.56 75 GLY A O 1
ATOM 590 N N . GLY A 1 76 ? -8.213 19.384 2.958 1.00 51.97 76 GLY A N 1
ATOM 591 C CA . GLY A 1 76 ? -8.338 20.206 4.153 1.00 51.97 76 GLY A CA 1
ATOM 592 C C . GLY A 1 76 ? -6.963 20.236 4.820 1.00 51.97 76 GLY A C 1
ATOM 593 O O . GLY A 1 76 ? -6.256 19.224 4.800 1.00 51.97 76 GLY A O 1
ATOM 594 N N . GLU A 1 77 ? -6.537 21.381 5.354 1.00 55.47 77 GLU A N 1
ATOM 595 C CA . GLU A 1 77 ? -5.271 21.449 6.103 1.00 55.47 77 GLU A CA 1
ATOM 596 C C . GLU A 1 77 ? -5.340 20.650 7.415 1.00 55.47 77 GLU A C 1
ATOM 598 O O . GLU A 1 77 ? -4.319 20.140 7.867 1.00 55.47 77 GLU A O 1
ATOM 603 N N . GLU A 1 78 ? -6.544 20.451 7.967 1.00 59.00 78 GLU A N 1
ATOM 604 C CA . GLU A 1 78 ? -6.786 19.667 9.183 1.00 59.00 78 GLU A CA 1
ATOM 605 C C . GLU A 1 78 ? -6.438 18.177 8.998 1.00 59.00 78 GLU A C 1
ATOM 607 O O . GLU A 1 78 ? -7.046 17.470 8.188 1.00 59.00 78 GLU A O 1
ATOM 612 N N . THR A 1 79 ? -5.507 17.672 9.813 1.00 57.97 79 THR A N 1
ATOM 613 C CA . THR A 1 79 ? -5.004 16.285 9.793 1.00 57.97 79 THR A CA 1
ATOM 614 C C . THR A 1 79 ? -6.124 15.239 9.860 1.00 57.97 79 THR A C 1
ATOM 616 O O . THR A 1 79 ? -6.075 14.238 9.151 1.00 57.97 79 THR A O 1
ATOM 619 N N . ASN A 1 80 ? -7.193 15.514 10.617 1.00 55.81 80 ASN A N 1
ATOM 620 C CA . ASN A 1 80 ? -8.319 14.593 10.828 1.00 55.81 80 ASN A CA 1
ATOM 621 C C . ASN A 1 80 ? -9.256 14.453 9.612 1.00 55.81 80 ASN A C 1
ATOM 623 O O . ASN A 1 80 ? -10.163 13.622 9.643 1.00 55.81 80 ASN A O 1
ATOM 627 N N . ARG A 1 81 ? -9.078 15.262 8.555 1.00 57.84 81 ARG A N 1
ATOM 628 C CA . ARG A 1 81 ? -9.849 15.172 7.297 1.00 57.84 81 ARG A CA 1
ATOM 629 C C . ARG A 1 81 ? -9.046 14.594 6.135 1.00 57.84 81 ARG A C 1
ATOM 631 O O . ARG A 1 81 ? -9.603 14.403 5.054 1.00 57.84 81 ARG A O 1
ATOM 638 N N . ARG A 1 82 ? -7.748 14.338 6.321 1.00 67.00 82 ARG A N 1
ATOM 639 C CA . ARG A 1 82 ? -6.920 13.730 5.279 1.00 67.00 82 ARG A CA 1
ATOM 640 C C . ARG A 1 82 ? -7.216 12.241 5.188 1.00 67.00 82 ARG A C 1
ATOM 642 O O . ARG A 1 82 ? -7.324 11.556 6.201 1.00 67.00 82 ARG A O 1
ATOM 649 N N . ILE A 1 83 ? -7.308 11.752 3.954 1.00 77.81 83 ILE A N 1
ATOM 650 C CA . ILE A 1 83 ? -7.370 10.318 3.678 1.00 77.81 83 ILE A CA 1
ATOM 651 C C . ILE A 1 83 ? -6.098 9.687 4.264 1.00 77.81 83 ILE A C 1
ATOM 653 O O . ILE A 1 83 ? -5.001 10.119 3.884 1.00 77.81 83 ILE A O 1
ATOM 657 N N . PRO A 1 84 ? -6.217 8.707 5.176 1.00 82.56 84 PRO A N 1
ATOM 658 C CA . PRO A 1 84 ? -5.052 8.087 5.790 1.00 82.56 84 PRO A CA 1
ATOM 659 C C . PRO A 1 84 ? -4.177 7.421 4.715 1.00 82.56 84 PRO A C 1
ATOM 661 O O . PRO A 1 84 ? -4.713 6.808 3.786 1.00 82.56 84 PRO A O 1
ATOM 664 N N . PRO A 1 85 ? -2.840 7.552 4.772 1.00 83.69 85 PRO A N 1
ATOM 665 C CA . PRO A 1 85 ? -1.945 6.806 3.887 1.00 83.69 85 PRO A CA 1
ATOM 666 C C . PRO A 1 85 ? -2.052 5.291 4.126 1.00 83.69 85 PRO A C 1
ATOM 668 O O . PRO A 1 85 ? -2.472 4.850 5.194 1.00 83.69 85 PRO A O 1
ATOM 671 N N . ALA A 1 86 ? -1.652 4.484 3.142 1.00 83.75 86 ALA A N 1
ATOM 672 C CA . ALA A 1 86 ? -1.515 3.045 3.361 1.00 83.75 86 ALA A CA 1
ATOM 673 C C . ALA A 1 86 ? -0.440 2.767 4.426 1.00 83.75 86 ALA A C 1
ATOM 675 O O . ALA A 1 86 ? 0.473 3.573 4.624 1.00 83.75 86 ALA A O 1
ATOM 676 N N . SER A 1 87 ? -0.545 1.627 5.100 1.00 84.50 87 SER A N 1
ATOM 677 C CA . SER A 1 87 ? 0.495 1.150 6.001 1.00 84.50 87 SER A CA 1
ATOM 678 C C . SER A 1 87 ? 1.812 0.946 5.252 1.00 84.50 87 SER A C 1
ATOM 680 O O . SER A 1 87 ? 1.836 0.474 4.115 1.00 84.50 87 SER A O 1
ATOM 682 N N . LEU A 1 88 ? 2.915 1.303 5.905 1.00 83.31 88 LEU A N 1
ATOM 683 C CA . LEU A 1 88 ? 4.266 1.209 5.366 1.00 83.31 88 LEU A CA 1
ATOM 684 C C . LEU A 1 88 ? 5.206 0.744 6.471 1.00 83.31 88 LEU A C 1
ATOM 686 O O . LEU A 1 88 ? 5.182 1.283 7.572 1.00 83.31 88 LEU A O 1
ATOM 690 N N . GLN A 1 89 ? 6.080 -0.203 6.158 1.00 81.00 89 GLN A N 1
ATOM 691 C CA . GLN A 1 89 ? 7.169 -0.590 7.041 1.00 81.00 89 GLN A CA 1
ATOM 692 C C . GLN A 1 89 ? 8.427 -0.793 6.207 1.00 81.00 89 GLN A C 1
ATOM 694 O O . GLN A 1 89 ? 8.469 -1.642 5.318 1.00 81.00 89 GLN A O 1
ATOM 699 N N . LEU A 1 90 ? 9.452 0.016 6.467 1.00 75.62 90 LEU A N 1
ATOM 700 C CA . LEU A 1 90 ? 10.751 -0.155 5.823 1.00 75.62 90 LEU A CA 1
ATOM 701 C C . LEU A 1 90 ? 11.598 -1.213 6.550 1.00 75.62 90 LEU A C 1
ATOM 703 O O . LEU A 1 90 ? 11.410 -1.440 7.749 1.00 75.62 90 LEU A O 1
ATOM 707 N N . PRO A 1 91 ? 12.585 -1.825 5.862 1.00 69.56 91 PRO A N 1
ATOM 708 C CA . PRO A 1 91 ? 13.577 -2.683 6.505 1.00 69.56 91 PRO A CA 1
ATOM 709 C C . PRO A 1 91 ? 14.221 -2.005 7.717 1.00 69.56 91 PRO A C 1
ATOM 711 O O . PRO A 1 91 ? 14.451 -0.795 7.704 1.00 69.56 91 PRO A O 1
ATOM 714 N N . SER A 1 92 ? 14.503 -2.781 8.764 1.00 70.12 92 SER A N 1
ATOM 715 C CA . SER A 1 92 ? 15.034 -2.280 10.044 1.00 70.12 92 SER A CA 1
ATOM 716 C C . SER A 1 92 ? 14.156 -1.221 10.727 1.00 70.12 92 SER A C 1
ATOM 718 O O . SER A 1 92 ? 14.621 -0.551 11.646 1.00 70.12 92 SER A O 1
ATOM 720 N N . ARG A 1 93 ? 12.890 -1.079 10.298 1.00 72.50 93 ARG A N 1
ATOM 721 C CA . ARG A 1 93 ? 11.906 -0.135 10.843 1.00 72.50 93 ARG A CA 1
ATOM 722 C C . ARG A 1 93 ? 12.369 1.322 10.785 1.00 72.50 93 ARG A C 1
ATOM 724 O O . ARG A 1 93 ? 12.004 2.115 11.640 1.00 72.50 93 ARG A O 1
ATOM 731 N N . THR A 1 94 ? 13.177 1.687 9.786 1.00 75.56 94 THR A N 1
ATOM 732 C CA . THR A 1 94 ? 13.720 3.054 9.659 1.00 75.56 94 THR A CA 1
ATOM 733 C C . THR A 1 94 ? 12.637 4.103 9.422 1.00 75.56 94 THR A C 1
ATOM 735 O O . THR A 1 94 ? 12.758 5.229 9.893 1.00 75.56 94 THR A O 1
ATOM 738 N N . ALA A 1 95 ? 11.558 3.729 8.737 1.00 80.19 95 ALA A N 1
ATOM 739 C CA . ALA A 1 95 ? 10.321 4.490 8.698 1.00 80.19 95 ALA A CA 1
ATOM 740 C C . ALA A 1 95 ? 9.129 3.530 8.745 1.00 80.19 95 ALA A C 1
ATOM 742 O O . ALA A 1 95 ? 9.139 2.484 8.085 1.00 80.19 95 ALA A O 1
ATOM 743 N N . GLU A 1 96 ? 8.117 3.882 9.529 1.00 82.50 96 GLU A N 1
ATOM 744 C CA . GLU A 1 96 ? 6.898 3.099 9.699 1.00 82.50 96 GLU A CA 1
ATOM 745 C C . GLU A 1 96 ? 5.675 4.013 9.728 1.00 82.50 96 GLU A C 1
ATOM 747 O O . GLU A 1 96 ? 5.673 5.027 10.423 1.00 82.50 96 GLU A O 1
ATOM 752 N N . THR A 1 97 ? 4.625 3.605 9.025 1.00 86.88 97 THR A N 1
ATOM 753 C CA . THR A 1 97 ? 3.258 4.098 9.173 1.00 86.88 97 THR A CA 1
ATOM 754 C C . THR A 1 97 ? 2.382 2.894 9.479 1.00 86.88 97 THR A C 1
ATOM 756 O O . THR A 1 97 ? 2.210 2.004 8.647 1.00 86.88 97 THR A O 1
ATOM 759 N N . PHE A 1 98 ? 1.829 2.854 10.680 1.00 85.69 98 PHE A N 1
ATOM 760 C CA . PHE A 1 98 ? 1.081 1.716 11.198 1.00 85.69 98 PHE A CA 1
ATOM 761 C C . PHE A 1 98 ? -0.172 2.205 11.927 1.00 85.69 98 PHE A C 1
ATOM 763 O O . PHE A 1 98 ? -0.201 3.338 12.402 1.00 85.69 98 PHE A O 1
ATOM 770 N N . TYR A 1 99 ? -1.219 1.382 11.985 1.00 87.44 99 TYR A N 1
ATOM 771 C CA . TYR A 1 99 ? -2.481 1.767 12.609 1.00 87.44 99 TYR A CA 1
ATOM 772 C C . TYR A 1 99 ? -2.916 0.764 13.665 1.00 87.44 99 TYR A C 1
ATOM 774 O O . TYR A 1 99 ? -2.695 -0.440 13.530 1.00 87.44 99 TYR A O 1
ATOM 782 N N . GLU A 1 100 ? -3.574 1.282 14.697 1.00 88.81 100 GLU A N 1
ATOM 783 C CA . GLU A 1 100 ? -4.106 0.497 15.803 1.00 88.81 100 GLU A CA 1
ATOM 784 C C . GLU A 1 100 ? -5.526 0.937 16.139 1.00 88.81 100 GLU A C 1
ATOM 786 O O . GLU A 1 100 ? -5.816 2.127 16.269 1.00 88.81 100 GLU A O 1
ATOM 791 N N . LEU A 1 101 ? -6.413 -0.029 16.341 1.00 92.38 101 LEU A N 1
ATOM 792 C CA . LEU A 1 101 ? -7.679 0.197 17.013 1.00 92.38 101 LEU A CA 1
ATOM 793 C C . LEU A 1 101 ? -7.403 0.227 18.517 1.00 92.38 101 LEU A C 1
ATOM 795 O O . LEU A 1 101 ? -6.951 -0.763 19.089 1.00 92.38 101 LEU A O 1
ATOM 799 N N . VAL A 1 102 ? -7.641 1.365 19.159 1.00 94.94 102 VAL A N 1
ATOM 800 C CA . VAL A 1 102 ? -7.334 1.567 20.576 1.00 94.94 102 VAL A CA 1
ATOM 801 C C . VAL A 1 102 ? -8.622 1.683 21.369 1.00 94.94 102 VAL A C 1
ATOM 803 O O . VAL A 1 102 ? -9.368 2.655 21.235 1.00 94.94 102 VAL A O 1
ATOM 806 N N . VAL A 1 103 ? -8.858 0.690 22.223 1.00 94.94 103 VAL A N 1
ATOM 807 C CA . VAL A 1 103 ? -9.961 0.658 23.183 1.00 94.94 103 VAL A CA 1
ATOM 808 C C . VAL A 1 103 ? -9.453 1.162 24.524 1.00 94.94 103 VAL A C 1
ATOM 810 O O . VAL A 1 103 ? -8.499 0.629 25.084 1.00 94.94 103 VAL A O 1
ATOM 813 N N . THR A 1 104 ? -10.105 2.189 25.052 1.00 95.81 104 THR A N 1
ATOM 814 C CA . THR A 1 104 ? -9.807 2.754 26.366 1.00 95.81 104 THR A CA 1
ATOM 815 C C . THR A 1 104 ? -10.940 2.417 27.325 1.00 95.81 104 THR A C 1
ATOM 817 O O . THR A 1 104 ? -12.074 2.848 27.117 1.00 95.81 104 THR A O 1
ATOM 820 N N . VAL A 1 105 ? -10.630 1.670 28.383 1.00 94.12 105 VAL A N 1
ATOM 821 C CA . VAL A 1 105 ? -11.567 1.296 29.449 1.00 94.12 105 VAL A CA 1
ATOM 822 C C . VAL A 1 105 ? -11.168 2.025 30.722 1.00 94.12 105 VAL A C 1
ATOM 824 O O . VAL A 1 105 ? -10.064 1.842 31.232 1.00 94.12 105 VAL A O 1
ATOM 827 N N . GLN A 1 106 ? -12.069 2.847 31.244 1.00 93.69 106 GLN A N 1
ATOM 828 C CA . GLN A 1 106 ? -11.903 3.501 32.533 1.00 93.69 106 GLN A CA 1
ATOM 829 C C . GLN A 1 106 ? -12.633 2.700 33.612 1.00 93.69 106 GLN A C 1
ATOM 831 O O . GLN A 1 106 ? -13.794 2.323 33.442 1.00 93.69 106 GLN A O 1
ATOM 836 N N . GLN A 1 107 ? -11.939 2.443 34.715 1.00 89.38 107 GLN A N 1
ATOM 837 C CA . GLN A 1 107 ? -12.444 1.754 35.892 1.00 89.38 107 GLN A CA 1
ATOM 838 C C . GLN A 1 107 ? -12.407 2.724 37.080 1.00 89.38 107 GLN A C 1
ATOM 840 O O . GLN A 1 107 ? -11.340 3.098 37.572 1.00 89.38 107 GLN A O 1
ATOM 845 N N . GLY A 1 108 ? -13.582 3.201 37.503 1.00 76.88 108 GLY A N 1
ATOM 846 C CA . GLY A 1 108 ? -13.694 4.291 38.481 1.00 76.88 108 GLY A CA 1
ATOM 847 C C . GLY A 1 108 ? -13.107 5.616 37.965 1.00 76.88 108 GLY A C 1
ATOM 848 O O . GLY A 1 108 ? -13.240 5.943 36.783 1.00 76.88 108 GLY A O 1
ATOM 849 N N . HIS A 1 109 ? -12.465 6.392 38.845 1.00 72.75 109 HIS A N 1
ATOM 850 C CA . HIS A 1 109 ? -11.892 7.708 38.516 1.00 72.75 109 HIS A CA 1
ATOM 851 C C . HIS A 1 109 ? -10.394 7.687 38.166 1.00 72.75 109 HIS A C 1
ATOM 853 O O . HIS A 1 109 ? -9.918 8.625 37.532 1.00 72.75 109 HIS A O 1
ATOM 859 N N . SER A 1 110 ? -9.646 6.654 38.566 1.00 76.62 110 SER A N 1
ATOM 860 C CA . SER A 1 110 ? -8.175 6.665 38.515 1.00 76.62 110 SER A CA 1
ATOM 861 C C . SER A 1 110 ? -7.554 5.633 37.575 1.00 76.62 110 SER A C 1
ATOM 863 O O . SER A 1 110 ? -6.443 5.853 37.098 1.00 76.62 110 SER A O 1
ATOM 865 N N . VAL A 1 111 ? -8.234 4.519 37.290 1.00 89.12 111 VAL A N 1
ATOM 866 C CA . VAL A 1 111 ? -7.656 3.430 36.493 1.00 89.12 111 VAL A CA 1
ATOM 867 C C . VAL A 1 111 ? -8.147 3.538 35.056 1.00 89.12 111 VAL A C 1
ATOM 869 O O . VAL A 1 111 ? -9.341 3.433 34.784 1.00 89.12 111 VAL A O 1
ATOM 872 N N . GLN A 1 112 ? -7.222 3.736 34.122 1.00 91.94 112 GLN A N 1
ATOM 873 C CA . GLN A 1 112 ? -7.501 3.735 32.691 1.00 91.94 112 GLN A CA 1
ATOM 874 C C . GLN A 1 112 ? -6.604 2.707 32.006 1.00 91.94 112 GLN A C 1
ATOM 876 O O . GLN A 1 112 ? -5.384 2.847 31.996 1.00 91.94 112 GLN A O 1
ATOM 881 N N . ASN A 1 113 ? -7.224 1.698 31.404 1.00 91.38 113 ASN A N 1
ATOM 882 C CA . ASN A 1 113 ? -6.541 0.671 30.630 1.00 91.38 113 ASN A CA 1
ATOM 883 C C . ASN A 1 113 ? -6.729 0.944 29.139 1.00 91.38 113 ASN A C 1
ATOM 885 O O . ASN A 1 113 ? -7.837 1.254 28.696 1.00 91.38 113 ASN A O 1
ATOM 889 N N . LYS A 1 114 ? -5.649 0.821 28.367 1.00 93.19 114 LYS A N 1
ATOM 890 C CA . LYS A 1 114 ? -5.667 0.939 26.908 1.00 93.19 114 LYS A CA 1
ATOM 891 C C . LYS A 1 114 ? -5.288 -0.398 26.293 1.00 93.19 114 LYS A C 1
ATOM 893 O O . LYS A 1 114 ? -4.279 -0.986 26.672 1.00 93.19 114 LYS A O 1
ATOM 898 N N . TYR A 1 115 ? -6.085 -0.841 25.335 1.00 90.69 115 TYR A N 1
ATOM 899 C CA . TYR A 1 115 ? -5.873 -2.064 24.576 1.00 90.69 115 TYR A CA 1
ATOM 900 C C . TYR A 1 115 ? -5.750 -1.680 23.109 1.00 90.69 115 TYR A C 1
ATOM 902 O O . TYR A 1 115 ? -6.679 -1.099 22.551 1.00 90.69 115 TYR A O 1
ATOM 910 N N . ALA A 1 116 ? -4.590 -1.949 22.518 1.00 85.75 116 ALA A N 1
ATOM 911 C CA . ALA A 1 116 ? -4.294 -1.629 21.131 1.00 85.75 116 ALA A CA 1
ATOM 912 C C . ALA A 1 116 ? -4.323 -2.905 20.286 1.00 85.75 116 ALA A C 1
ATOM 914 O O . ALA A 1 116 ? -3.754 -3.924 20.681 1.00 85.75 116 ALA A O 1
ATOM 915 N N . PHE A 1 117 ? -4.988 -2.839 19.136 1.00 84.56 117 PHE A N 1
ATOM 916 C CA . PHE A 1 117 ? -5.105 -3.943 18.190 1.00 84.56 117 PHE A CA 1
ATOM 917 C C . PHE A 1 117 ? -4.584 -3.492 16.819 1.00 84.56 117 PHE A C 1
ATOM 919 O O . PHE A 1 117 ? -5.111 -2.510 16.294 1.00 84.56 117 PHE A O 1
ATOM 926 N N . PRO A 1 118 ? -3.577 -4.165 16.231 1.00 83.00 118 PRO A N 1
ATOM 927 C CA . PRO A 1 118 ? -3.038 -3.809 14.918 1.00 83.00 118 PRO A CA 1
ATOM 928 C C . PRO A 1 118 ? -4.129 -3.835 13.842 1.00 83.00 118 PRO A C 1
ATOM 930 O O . PRO A 1 118 ? -4.926 -4.768 13.791 1.00 83.00 118 PRO A O 1
ATOM 933 N N . MET A 1 119 ? -4.139 -2.838 12.957 1.00 81.94 119 MET A N 1
ATOM 934 C CA . MET A 1 119 ? -5.064 -2.765 11.823 1.00 81.94 119 MET A CA 1
ATOM 935 C C . MET A 1 119 ? -4.339 -2.239 10.575 1.00 81.94 119 MET A C 1
ATOM 937 O O . MET A 1 119 ? -4.320 -1.035 10.346 1.00 81.9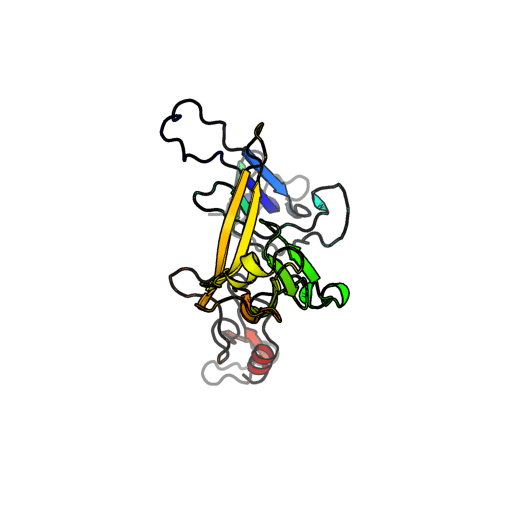4 119 MET A O 1
ATOM 941 N N . PRO A 1 120 ? -3.714 -3.092 9.749 1.00 79.12 120 PRO A N 1
ATOM 942 C CA . PRO A 1 120 ? -3.101 -2.646 8.502 1.00 79.12 120 PRO A CA 1
ATOM 943 C C . PRO A 1 120 ? -4.125 -1.959 7.590 1.00 79.12 120 PRO A C 1
ATOM 945 O O . PRO A 1 120 ? -5.230 -2.462 7.399 1.00 79.12 120 PRO A O 1
ATOM 948 N N . LEU A 1 121 ? -3.757 -0.818 7.005 1.00 78.19 121 LEU A N 1
ATOM 949 C CA . LEU A 1 121 ? -4.593 -0.118 6.031 1.00 78.19 121 LEU A CA 1
ATOM 950 C C . LEU A 1 121 ? -3.982 -0.213 4.642 1.00 78.19 121 LEU A C 1
ATOM 952 O O . LEU A 1 121 ? -2.814 0.114 4.431 1.00 78.19 121 LEU A O 1
ATOM 956 N N . GLN A 1 122 ? -4.806 -0.598 3.677 1.00 76.81 122 GLN A N 1
ATOM 957 C CA . GLN A 1 122 ? -4.441 -0.634 2.268 1.00 76.81 122 GLN A CA 1
ATOM 958 C C . GLN A 1 122 ? -5.249 0.389 1.495 1.00 76.81 122 GLN A C 1
ATOM 960 O O . GLN A 1 122 ? -6.361 0.758 1.874 1.00 76.81 122 GLN A O 1
ATOM 965 N N . ARG A 1 123 ? -4.666 0.872 0.401 1.00 74.44 123 ARG A N 1
ATOM 966 C CA . ARG A 1 123 ? -5.334 1.812 -0.487 1.00 74.44 123 ARG A CA 1
ATOM 967 C C . ARG A 1 123 ? -5.421 1.220 -1.871 1.00 74.44 123 ARG A C 1
ATOM 969 O O . ARG A 1 123 ? -4.402 0.965 -2.505 1.00 74.44 123 ARG A O 1
ATOM 976 N N . TYR A 1 124 ? -6.651 1.093 -2.332 1.00 72.50 124 TYR A N 1
ATOM 977 C CA . TYR A 1 124 ? -6.949 0.853 -3.726 1.00 72.50 124 TYR A CA 1
ATOM 978 C C . TYR A 1 124 ? -7.087 2.204 -4.401 1.00 72.50 124 TYR A C 1
ATOM 980 O O . TYR A 1 124 ? -7.834 3.072 -3.940 1.00 72.50 124 TYR A O 1
ATOM 988 N N . ASP A 1 125 ? -6.325 2.389 -5.467 1.00 68.56 125 ASP A N 1
ATOM 989 C CA . ASP A 1 125 ? -6.451 3.557 -6.311 1.00 68.56 125 ASP A CA 1
ATOM 990 C C . ASP A 1 125 ? -6.907 3.121 -7.696 1.00 68.56 125 ASP A C 1
ATOM 992 O O . ASP A 1 125 ? -6.526 2.069 -8.203 1.00 68.56 125 ASP A O 1
ATOM 996 N N . THR A 1 126 ? -7.747 3.948 -8.298 1.00 70.25 126 THR A N 1
ATOM 997 C CA . THR A 1 126 ? -8.292 3.733 -9.632 1.00 70.25 126 THR A CA 1
ATOM 998 C C . THR A 1 126 ? -7.597 4.620 -10.661 1.00 70.25 126 THR A C 1
ATOM 1000 O O . THR A 1 126 ? -8.062 4.669 -11.796 1.00 70.25 126 THR A O 1
ATOM 1003 N N . LEU A 1 127 ? -6.482 5.299 -10.320 1.00 70.31 127 LEU A N 1
ATOM 1004 C CA . LEU A 1 127 ? -5.730 6.177 -11.240 1.00 70.31 127 LEU A CA 1
ATOM 1005 C C . LEU A 1 127 ? -5.550 5.570 -12.637 1.00 70.31 127 LEU A C 1
ATOM 1007 O O . LEU A 1 127 ? -5.847 6.233 -13.627 1.00 70.31 127 LEU A O 1
ATOM 1011 N N . SER A 1 128 ? -5.150 4.299 -12.722 1.00 65.88 128 SER A N 1
ATOM 1012 C CA . SER A 1 128 ? -4.918 3.589 -13.989 1.00 65.88 128 SER A CA 1
ATOM 1013 C C . SER A 1 128 ? -6.159 3.488 -14.887 1.00 65.88 128 SER A C 1
ATOM 1015 O O . SER A 1 128 ? -6.027 3.341 -16.101 1.00 65.88 128 SER A O 1
ATOM 1017 N N . THR A 1 129 ? -7.359 3.604 -14.316 1.00 69.62 129 THR A N 1
ATOM 1018 C CA . THR A 1 129 ? -8.639 3.571 -15.040 1.00 69.62 129 THR A CA 1
ATOM 1019 C C . THR A 1 129 ? -9.049 4.937 -15.591 1.00 69.62 129 THR A C 1
ATOM 1021 O O . THR A 1 129 ? -9.843 5.015 -16.531 1.00 69.62 129 THR A O 1
ATOM 1024 N N . PHE A 1 130 ? -8.502 6.038 -15.062 1.00 70.25 130 PHE A N 1
ATOM 1025 C CA . PHE A 1 130 ? -8.856 7.366 -15.551 1.00 70.25 130 PHE A CA 1
ATOM 1026 C C . PHE A 1 130 ? -8.130 7.650 -16.866 1.00 70.25 130 PHE A C 1
ATOM 1028 O O . PHE A 1 130 ? -6.904 7.639 -16.938 1.00 70.25 130 PHE A O 1
ATOM 1035 N N . GLY A 1 131 ? -8.886 8.018 -17.905 1.00 71.06 131 GLY A N 1
ATOM 1036 C CA . GLY A 1 131 ? -8.347 8.262 -19.249 1.00 71.06 131 GLY A CA 1
ATOM 1037 C C . GLY A 1 131 ? -7.243 9.324 -19.329 1.00 71.06 131 GLY A C 1
ATOM 1038 O O . GLY A 1 131 ? -6.433 9.289 -20.251 1.00 71.06 131 GLY A O 1
ATOM 1039 N N . MET A 1 132 ? -7.138 10.231 -18.347 1.00 74.94 132 MET A N 1
ATOM 1040 C CA . MET A 1 132 ? -6.009 11.169 -18.270 1.00 74.94 132 MET A CA 1
ATOM 1041 C C . MET A 1 132 ? -4.661 10.458 -18.089 1.00 74.94 132 MET A C 1
ATOM 1043 O O . MET A 1 132 ? -3.651 10.979 -18.564 1.00 74.94 132 MET A O 1
ATOM 1047 N N . TYR A 1 133 ? -4.663 9.269 -17.468 1.00 76.50 133 TYR A N 1
ATOM 1048 C CA . TYR A 1 133 ? -3.487 8.428 -17.259 1.00 76.50 133 TYR A CA 1
ATOM 1049 C C . TYR A 1 133 ? -3.082 7.605 -18.488 1.00 76.50 133 TYR A C 1
ATOM 1051 O O . TYR A 1 133 ? -1.943 7.153 -18.585 1.00 76.50 133 TYR A O 1
ATOM 1059 N N . ASN A 1 134 ? -3.967 7.510 -19.483 1.00 79.50 134 ASN A N 1
ATOM 1060 C CA . ASN A 1 134 ? -3.773 6.764 -20.728 1.00 79.50 134 ASN A CA 1
ATOM 1061 C C . ASN A 1 134 ? -3.211 7.649 -21.845 1.00 79.50 134 ASN A C 1
ATOM 1063 O O . ASN A 1 134 ? -3.719 7.669 -22.966 1.00 79.50 134 ASN A O 1
ATOM 1067 N N . LYS A 1 135 ? -2.181 8.433 -21.518 1.00 85.44 135 LYS A N 1
ATOM 1068 C CA . LYS A 1 135 ? -1.458 9.261 -22.486 1.00 85.44 135 LYS A CA 1
ATOM 1069 C C . LYS A 1 135 ? -0.022 8.767 -22.616 1.00 85.44 135 LYS A C 1
ATOM 1071 O O . LYS A 1 135 ? 0.616 8.571 -21.578 1.00 85.44 135 LYS A O 1
ATOM 1076 N N . PRO A 1 136 ? 0.496 8.626 -23.849 1.00 87.38 136 PRO A N 1
ATOM 1077 C CA . PRO A 1 136 ? 1.881 8.252 -24.038 1.00 87.38 136 PRO A CA 1
ATOM 1078 C C . PRO A 1 136 ? 2.830 9.294 -23.454 1.00 87.38 136 PRO A C 1
ATOM 1080 O O . PRO A 1 136 ? 2.668 10.493 -23.690 1.00 87.38 136 PRO A O 1
ATOM 1083 N N . GLU A 1 137 ? 3.848 8.832 -22.738 1.00 90.19 137 GLU A N 1
ATOM 1084 C CA . GLU A 1 137 ? 4.948 9.667 -22.271 1.00 90.19 137 GLU A CA 1
ATOM 1085 C C . GLU A 1 137 ? 6.205 9.298 -23.049 1.00 90.19 137 GLU A C 1
ATOM 1087 O O . GLU A 1 137 ? 6.605 8.135 -23.096 1.00 90.19 137 GLU A O 1
ATOM 1092 N N . THR A 1 138 ? 6.828 10.297 -23.671 1.00 92.75 138 THR A N 1
ATOM 1093 C CA . THR A 1 138 ? 8.061 10.122 -24.438 1.00 92.75 138 THR A CA 1
ATOM 1094 C C . THR A 1 138 ? 9.157 10.976 -23.826 1.00 92.75 138 THR A C 1
ATOM 1096 O O . THR A 1 138 ? 8.941 12.149 -23.525 1.00 92.75 138 THR A O 1
ATOM 1099 N N . ARG A 1 139 ? 10.348 10.403 -23.660 1.00 93.69 139 ARG A N 1
ATOM 1100 C CA . ARG A 1 139 ? 11.544 11.112 -23.201 1.00 93.69 139 ARG A CA 1
ATOM 1101 C C . ARG A 1 139 ? 12.720 10.796 -24.106 1.00 93.69 139 ARG A C 1
ATOM 1103 O O . ARG A 1 139 ? 12.858 9.677 -24.592 1.00 93.69 139 ARG A O 1
ATOM 1110 N N . THR A 1 140 ? 13.587 11.780 -24.300 1.00 92.19 140 THR A N 1
ATOM 1111 C CA . THR A 1 140 ? 14.842 11.625 -25.037 1.00 92.19 140 THR A CA 1
ATOM 1112 C C . THR A 1 140 ? 16.008 12.010 -24.147 1.00 92.19 140 THR A C 1
ATOM 1114 O O . THR A 1 140 ? 15.945 13.030 -23.464 1.00 92.19 140 THR A O 1
ATOM 1117 N N . ASN A 1 141 ? 17.073 11.218 -24.160 1.00 92.06 141 ASN A N 1
ATOM 1118 C CA . ASN A 1 141 ? 18.288 11.481 -23.405 1.00 92.06 141 ASN A CA 1
ATOM 1119 C C . ASN A 1 141 ? 19.524 11.180 -24.264 1.00 92.06 141 ASN A C 1
ATOM 1121 O O . ASN A 1 141 ? 19.510 10.274 -25.096 1.00 92.06 141 ASN A O 1
ATOM 1125 N N . THR A 1 142 ? 20.586 11.947 -24.051 1.00 88.06 142 THR A N 1
ATOM 1126 C CA . THR A 1 142 ? 21.851 11.860 -24.776 1.00 88.06 142 THR A CA 1
ATOM 1127 C C . THR A 1 142 ? 22.977 12.155 -23.786 1.00 88.06 142 THR A C 1
ATOM 1129 O O . THR A 1 142 ? 23.022 13.249 -23.230 1.00 88.06 142 THR A O 1
ATOM 1132 N N . SER A 1 143 ? 23.883 11.202 -23.550 1.00 82.75 143 SER A N 1
ATOM 1133 C CA . SER A 1 143 ? 24.983 11.367 -22.583 1.00 82.75 143 SER A CA 1
ATOM 1134 C C . SER A 1 143 ? 26.286 11.879 -23.201 1.00 82.75 143 SER A C 1
ATOM 1136 O O . SER A 1 143 ? 27.059 12.542 -22.520 1.00 82.75 143 SER A O 1
ATOM 1138 N N . ASP A 1 144 ? 26.555 11.558 -24.469 1.00 82.31 144 ASP A N 1
ATOM 1139 C CA . ASP A 1 144 ? 27.844 11.797 -25.140 1.00 82.31 144 ASP A CA 1
ATOM 1140 C C . ASP A 1 144 ? 27.717 12.532 -26.486 1.00 82.31 144 ASP A C 1
ATOM 1142 O O . ASP A 1 144 ? 28.698 12.688 -27.212 1.00 82.31 144 ASP A O 1
ATOM 1146 N N . SER A 1 145 ? 26.508 12.975 -26.835 1.00 86.38 145 SER A N 1
ATOM 1147 C CA . SER A 1 145 ? 26.166 13.583 -28.129 1.00 86.38 145 SER A CA 1
ATOM 1148 C C . SER A 1 145 ? 26.440 12.695 -29.351 1.00 86.38 145 SER A C 1
ATOM 1150 O O . SER A 1 145 ? 26.350 13.183 -30.474 1.00 86.38 145 SER A O 1
ATOM 1152 N N . VAL A 1 146 ? 26.741 11.403 -29.178 1.00 90.62 146 VAL A N 1
ATOM 1153 C CA . VAL A 1 146 ? 27.012 10.462 -30.280 1.00 90.62 146 VAL A CA 1
ATOM 1154 C C . VAL A 1 146 ? 25.775 9.631 -30.611 1.00 90.62 146 VAL A C 1
ATOM 1156 O O . VAL A 1 146 ? 25.508 9.367 -31.785 1.00 90.62 146 VAL A O 1
ATOM 1159 N N . VAL A 1 147 ? 25.008 9.233 -29.593 1.00 92.12 147 VAL A N 1
ATOM 1160 C CA . VAL A 1 147 ? 23.765 8.467 -29.747 1.00 92.12 147 VAL A CA 1
ATOM 1161 C C . VAL A 1 147 ? 22.676 9.072 -28.872 1.00 92.12 147 VAL A C 1
ATOM 1163 O O . VAL A 1 147 ? 22.895 9.357 -27.697 1.00 92.12 147 VAL A O 1
ATOM 1166 N N . THR A 1 148 ? 21.479 9.219 -29.431 1.00 94.38 148 THR A N 1
ATOM 1167 C CA . THR A 1 148 ? 20.295 9.670 -28.698 1.00 94.38 148 THR A CA 1
ATOM 1168 C C . THR A 1 148 ? 19.386 8.490 -28.383 1.00 94.38 148 THR A C 1
ATOM 1170 O O . THR A 1 148 ? 18.982 7.746 -29.277 1.00 94.38 148 THR A O 1
ATOM 1173 N N . LEU A 1 149 ? 19.045 8.338 -27.104 1.00 95.00 149 LEU A N 1
ATOM 1174 C CA . LEU A 1 149 ? 18.080 7.372 -26.594 1.00 95.00 149 LEU A CA 1
ATOM 1175 C C . LEU A 1 149 ? 16.707 8.033 -26.478 1.00 95.00 149 LEU A C 1
ATOM 1177 O O . LEU A 1 149 ? 16.503 8.905 -25.641 1.00 95.00 149 LEU A O 1
ATOM 1181 N N . GLY A 1 150 ? 15.759 7.599 -27.298 1.00 95.31 150 GLY A N 1
ATOM 1182 C CA . GLY A 1 150 ? 14.335 7.871 -27.152 1.00 95.31 150 GLY A CA 1
ATOM 1183 C C . GLY A 1 150 ? 13.628 6.707 -26.465 1.00 95.31 150 GLY A C 1
ATOM 1184 O O . GLY A 1 150 ? 13.851 5.548 -26.811 1.00 95.31 150 GLY A O 1
ATOM 1185 N N . ILE A 1 151 ? 12.765 7.019 -25.507 1.00 94.75 151 ILE A N 1
ATOM 1186 C CA . ILE A 1 151 ? 11.930 6.062 -24.782 1.00 94.75 151 ILE A CA 1
ATOM 1187 C C . ILE A 1 151 ? 10.489 6.552 -24.857 1.00 94.75 151 ILE A C 1
ATOM 1189 O O . ILE A 1 151 ? 10.248 7.743 -24.670 1.00 94.75 151 ILE A O 1
ATOM 1193 N N . SER A 1 152 ? 9.541 5.653 -25.105 1.00 94.50 152 SER A N 1
ATOM 1194 C CA . SER A 1 152 ? 8.113 5.946 -25.044 1.00 94.50 152 SER A CA 1
ATOM 1195 C C . SER A 1 152 ? 7.365 4.853 -24.288 1.00 94.50 152 SER A C 1
ATOM 1197 O O . SER A 1 152 ? 7.595 3.664 -24.515 1.00 94.50 152 SER A O 1
ATOM 1199 N N . VAL A 1 153 ? 6.478 5.257 -23.385 1.00 93.69 153 VAL A N 1
ATOM 1200 C CA . VAL A 1 153 ? 5.535 4.379 -22.682 1.00 93.69 153 VAL A CA 1
ATOM 1201 C C . VAL A 1 153 ? 4.107 4.797 -23.024 1.00 93.69 153 VAL A C 1
ATOM 1203 O O . VAL A 1 153 ? 3.859 5.991 -23.173 1.00 93.69 153 VAL A O 1
ATOM 1206 N N . PRO A 1 154 ? 3.150 3.863 -23.157 1.00 88.75 154 PRO A N 1
ATOM 1207 C CA . PRO A 1 154 ? 1.794 4.174 -23.622 1.00 88.75 154 PRO A CA 1
ATOM 1208 C C . PRO A 1 154 ? 0.929 4.906 -22.585 1.00 88.75 154 PRO A C 1
ATOM 1210 O O . PRO A 1 154 ? -0.015 5.603 -22.956 1.00 88.75 154 PRO A O 1
ATOM 1213 N N . LYS A 1 155 ? 1.234 4.737 -21.296 1.00 88.69 155 LYS A N 1
ATOM 1214 C CA . LYS A 1 155 ? 0.515 5.333 -20.165 1.00 88.69 155 LYS A CA 1
ATOM 1215 C C . LYS A 1 155 ? 1.466 5.610 -18.998 1.00 88.69 155 LYS A C 1
ATOM 1217 O O . LYS A 1 155 ? 2.566 5.054 -18.959 1.00 88.69 155 LYS A O 1
ATOM 1222 N N . TRP A 1 156 ? 1.035 6.449 -18.056 1.00 84.69 156 TRP A N 1
ATOM 1223 C CA . TRP A 1 156 ? 1.828 6.884 -16.891 1.00 84.69 156 TRP A CA 1
ATOM 1224 C C . TRP A 1 156 ? 1.319 6.334 -15.552 1.00 84.69 156 TRP A C 1
ATOM 1226 O O . TRP A 1 156 ? 1.893 6.622 -14.506 1.00 84.69 156 TRP A O 1
ATOM 1236 N N . SER A 1 157 ? 0.270 5.508 -15.570 1.00 86.62 157 SER A N 1
ATOM 1237 C CA . SER A 1 157 ? -0.209 4.787 -14.390 1.00 86.62 157 SER A CA 1
ATOM 1238 C C . SER A 1 157 ? -0.392 3.308 -14.710 1.00 86.62 157 SER A C 1
ATOM 1240 O O . SER A 1 157 ? -1.020 2.948 -15.708 1.00 86.62 157 SER A O 1
ATOM 1242 N N . TYR A 1 158 ? 0.175 2.466 -13.852 1.00 86.75 158 TYR A N 1
ATOM 1243 C CA . TYR A 1 158 ? 0.125 1.013 -13.940 1.00 86.75 158 TYR A CA 1
ATOM 1244 C C . TYR A 1 158 ? -0.314 0.474 -12.583 1.00 86.75 158 TYR A C 1
ATOM 1246 O O . TYR A 1 158 ? 0.192 0.915 -11.550 1.00 86.75 158 TYR A O 1
ATOM 1254 N N . GLY A 1 159 ? -1.284 -0.434 -12.597 1.00 85.31 159 GLY A N 1
ATOM 1255 C CA . GLY A 1 159 ? -1.655 -1.214 -11.424 1.00 85.31 159 GLY A CA 1
ATOM 1256 C C . GLY A 1 159 ? -0.716 -2.407 -11.211 1.00 85.31 159 GLY A C 1
ATOM 1257 O O . GLY A 1 159 ? 0.130 -2.694 -12.060 1.00 85.31 159 GLY A O 1
ATOM 1258 N N . PRO A 1 160 ? -0.866 -3.131 -10.092 1.00 83.81 160 PRO A N 1
ATOM 1259 C CA . PRO A 1 160 ? -0.241 -4.438 -9.911 1.00 83.81 160 PRO A CA 1
ATOM 1260 C C . PRO A 1 160 ? -0.551 -5.364 -11.091 1.00 83.81 160 PRO A C 1
ATOM 1262 O O . PRO A 1 160 ? -1.686 -5.399 -11.555 1.00 83.81 160 PRO A O 1
ATOM 1265 N N . LEU A 1 161 ? 0.450 -6.113 -11.557 1.00 86.75 161 LEU A N 1
ATOM 1266 C CA . LEU A 1 161 ? 0.354 -7.056 -12.680 1.00 86.75 161 LEU A CA 1
ATOM 1267 C C . LEU A 1 161 ? 0.047 -6.435 -14.050 1.00 86.75 161 LEU A C 1
ATOM 1269 O O . LEU A 1 161 ? -0.019 -7.163 -15.042 1.00 86.75 161 LEU A O 1
ATOM 1273 N N . ASP A 1 162 ? -0.062 -5.109 -14.154 1.00 88.19 162 ASP A N 1
ATOM 1274 C CA . ASP A 1 162 ? -0.231 -4.468 -15.452 1.00 88.19 162 ASP A CA 1
ATOM 1275 C C . ASP A 1 162 ? 1.010 -4.705 -16.332 1.00 88.19 162 ASP A C 1
ATOM 1277 O O . ASP A 1 162 ? 2.149 -4.487 -15.893 1.00 88.19 162 ASP A O 1
ATOM 1281 N N . PRO A 1 163 ? 0.828 -5.071 -17.611 1.00 90.75 163 PRO A N 1
ATOM 1282 C CA . PRO A 1 163 ? 1.924 -5.113 -18.558 1.00 90.75 163 PRO A CA 1
ATOM 1283 C C . PRO A 1 163 ? 2.371 -3.692 -18.914 1.00 90.75 163 PRO A C 1
ATOM 1285 O O . PRO A 1 163 ? 1.578 -2.812 -19.257 1.00 90.75 163 PRO A O 1
ATOM 1288 N N . ILE A 1 164 ? 3.679 -3.490 -18.903 1.00 91.81 164 ILE A N 1
ATOM 1289 C CA . ILE A 1 164 ? 4.354 -2.284 -19.362 1.00 91.81 164 ILE A CA 1
ATOM 1290 C C . ILE A 1 164 ? 5.098 -2.653 -20.636 1.00 91.81 164 ILE A C 1
ATOM 1292 O O . ILE A 1 164 ? 5.931 -3.558 -20.646 1.00 91.81 164 ILE A O 1
ATOM 1296 N N . THR A 1 165 ? 4.819 -1.933 -21.717 1.00 93.06 165 THR A N 1
ATOM 1297 C CA . THR A 1 165 ? 5.605 -2.024 -22.950 1.00 93.06 165 THR A CA 1
ATOM 1298 C C . THR A 1 165 ? 6.342 -0.716 -23.142 1.00 93.06 165 THR A C 1
ATOM 1300 O O . THR A 1 165 ? 5.724 0.342 -23.242 1.00 93.06 165 THR A O 1
ATOM 1303 N N . VAL A 1 166 ? 7.667 -0.794 -23.179 1.00 95.19 166 VAL A N 1
ATOM 1304 C CA . VAL A 1 166 ? 8.540 0.354 -23.388 1.00 95.19 166 VAL A CA 1
ATOM 1305 C C . VAL A 1 166 ? 9.074 0.301 -24.810 1.00 95.19 166 VAL A C 1
ATOM 1307 O O . VAL A 1 166 ? 9.831 -0.609 -25.156 1.00 95.19 166 VAL A O 1
ATOM 1310 N N . TYR A 1 167 ? 8.701 1.284 -25.624 1.00 96.25 167 TYR A N 1
ATOM 1311 C CA . TYR A 1 167 ? 9.299 1.492 -26.935 1.00 96.25 167 TYR A CA 1
ATOM 1312 C C . TYR A 1 167 ? 10.625 2.226 -26.773 1.00 96.25 167 TYR A C 1
ATOM 1314 O O . TYR A 1 167 ? 10.691 3.289 -26.155 1.00 96.25 167 TYR A O 1
ATOM 1322 N N . ILE A 1 168 ? 11.688 1.658 -27.330 1.00 96.38 168 ILE A N 1
ATOM 1323 C CA . ILE A 1 168 ? 13.050 2.169 -27.215 1.00 96.38 168 ILE A CA 1
ATOM 1324 C C . ILE A 1 168 ? 13.589 2.412 -28.615 1.00 96.38 168 ILE A C 1
ATOM 1326 O O . ILE A 1 168 ? 13.544 1.526 -29.467 1.00 96.38 168 ILE A O 1
ATOM 1330 N N . LYS A 1 169 ? 14.143 3.603 -28.839 1.00 96.12 169 LYS A N 1
ATOM 1331 C CA . LYS A 1 169 ? 14.770 4.008 -30.095 1.00 96.12 169 LYS A CA 1
ATOM 1332 C C . LYS A 1 169 ? 16.143 4.612 -29.823 1.00 96.12 169 LYS A C 1
ATOM 1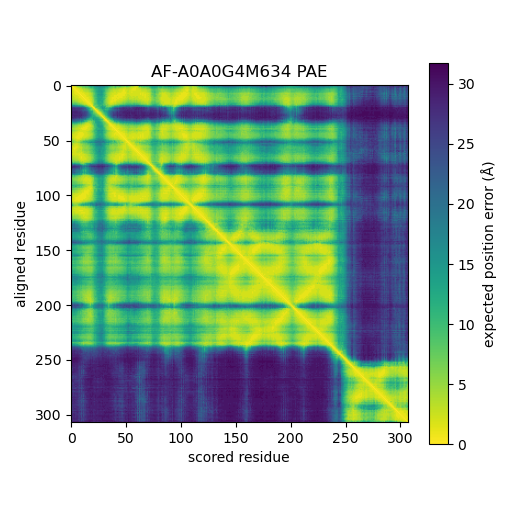334 O O . LYS A 1 169 ? 16.257 5.604 -29.118 1.00 96.12 169 LYS A O 1
ATOM 1339 N N . LEU A 1 170 ? 17.180 4.043 -30.415 1.00 94.94 170 LEU A N 1
ATOM 1340 C CA . LEU A 1 170 ? 18.534 4.580 -30.441 1.00 94.94 170 LEU A CA 1
ATOM 1341 C C . LEU A 1 170 ? 18.789 5.183 -31.818 1.00 94.94 170 LEU A C 1
ATOM 1343 O O . LEU A 1 170 ? 18.694 4.484 -32.828 1.00 94.94 170 LEU A O 1
ATOM 1347 N N . VAL A 1 171 ? 19.106 6.472 -31.861 1.00 95.19 171 VAL A N 1
ATOM 1348 C CA . VAL A 1 171 ? 19.355 7.207 -33.105 1.00 95.19 171 VAL A CA 1
ATOM 1349 C C . VAL A 1 171 ? 20.806 7.691 -33.118 1.00 95.19 171 VAL A C 1
ATOM 1351 O O . VAL A 1 171 ? 21.212 8.364 -32.167 1.00 95.19 171 VAL A O 1
ATOM 1354 N N . PRO A 1 172 ? 21.607 7.350 -34.144 1.00 94.69 172 PRO A N 1
ATOM 1355 C CA . PRO A 1 172 ? 22.954 7.890 -34.282 1.00 94.69 172 PRO A CA 1
ATOM 1356 C C . PRO A 1 172 ? 22.893 9.390 -34.578 1.00 94.69 172 PRO A C 1
ATOM 1358 O O . PRO A 1 172 ? 22.030 9.841 -35.329 1.00 94.69 172 PRO A O 1
ATOM 1361 N N . ASN A 1 173 ? 23.816 10.167 -34.011 1.00 93.31 173 ASN A N 1
ATOM 1362 C CA . ASN A 1 173 ? 23.909 11.586 -34.329 1.00 93.31 173 ASN A CA 1
ATOM 1363 C C . ASN A 1 173 ? 24.472 11.784 -35.759 1.00 93.31 173 ASN A C 1
ATOM 1365 O O . ASN A 1 173 ? 25.607 11.353 -36.009 1.00 93.31 173 ASN A O 1
ATOM 1369 N N . PRO A 1 174 ? 23.743 12.472 -36.667 1.00 90.69 174 PRO A N 1
ATOM 1370 C CA . PRO A 1 174 ? 24.203 12.778 -38.025 1.00 90.69 174 PRO A CA 1
ATOM 1371 C C . PRO A 1 174 ? 25.554 13.507 -38.091 1.00 90.69 174 PRO A C 1
ATOM 1373 O O . PRO A 1 174 ? 26.358 13.242 -38.984 1.00 90.69 174 PRO A O 1
ATOM 1376 N N . ASP A 1 175 ? 25.856 14.363 -37.115 1.00 92.25 175 ASP A N 1
ATOM 1377 C CA . ASP A 1 175 ? 27.108 15.132 -37.092 1.00 92.25 175 ASP A CA 1
ATOM 1378 C C . ASP A 1 175 ? 28.327 14.252 -36.764 1.00 92.25 175 ASP A C 1
ATOM 1380 O O . ASP A 1 175 ? 29.469 14.572 -37.103 1.00 92.25 175 ASP A O 1
ATOM 1384 N N . TRP A 1 176 ? 28.096 13.098 -36.127 1.00 90.62 176 TRP A N 1
ATOM 1385 C CA . TRP A 1 176 ? 29.137 12.194 -35.636 1.00 90.62 176 TRP A CA 1
ATOM 1386 C C . TRP A 1 176 ? 29.005 10.769 -36.185 1.00 90.62 176 TRP A C 1
ATOM 1388 O O . TRP A 1 176 ? 29.487 9.826 -35.554 1.00 90.62 176 TRP A O 1
ATOM 1398 N N . MET A 1 177 ? 28.434 10.584 -37.381 1.00 88.44 177 MET A N 1
ATOM 1399 C CA . MET A 1 177 ? 28.117 9.258 -37.945 1.00 88.44 177 MET A CA 1
ATOM 1400 C C . MET A 1 177 ? 29.285 8.266 -37.932 1.00 88.44 177 MET A C 1
ATOM 1402 O O . MET A 1 177 ? 29.128 7.122 -37.511 1.00 88.44 177 MET A O 1
ATOM 1406 N N . LYS A 1 178 ? 30.501 8.697 -38.296 1.00 89.56 178 LYS A N 1
ATOM 1407 C CA . LYS A 1 178 ? 31.694 7.823 -38.273 1.00 89.56 178 LYS A CA 1
ATOM 1408 C C . LYS A 1 178 ? 32.030 7.289 -36.875 1.00 89.56 178 LYS A C 1
ATOM 1410 O O . LYS A 1 178 ? 32.644 6.229 -36.761 1.00 89.56 178 LYS A O 1
ATOM 1415 N N . LYS A 1 179 ? 31.687 8.038 -35.822 1.00 90.62 179 LYS A N 1
ATOM 1416 C CA . LYS A 1 179 ? 31.837 7.617 -34.423 1.00 90.62 179 LYS A CA 1
ATOM 1417 C C . LYS A 1 179 ? 30.617 6.816 -33.969 1.00 90.62 179 LYS A C 1
ATOM 1419 O O . LYS A 1 179 ? 30.798 5.752 -33.387 1.00 90.62 179 LYS A O 1
ATOM 1424 N N . ALA A 1 180 ? 29.407 7.264 -34.304 1.00 89.44 180 ALA A N 1
ATOM 1425 C CA . ALA A 1 180 ? 28.159 6.603 -33.930 1.00 89.44 180 ALA A CA 1
ATOM 1426 C C . ALA A 1 180 ? 28.058 5.169 -34.477 1.00 89.44 180 ALA A C 1
ATOM 1428 O O . ALA A 1 180 ? 27.696 4.259 -33.741 1.00 89.44 180 ALA A O 1
ATOM 1429 N N . MET A 1 181 ? 28.498 4.919 -35.714 1.00 90.00 181 MET A N 1
ATOM 1430 C CA . MET A 1 181 ? 28.508 3.573 -36.318 1.00 90.00 181 MET A CA 1
ATOM 1431 C C . MET A 1 181 ? 29.525 2.606 -35.687 1.00 90.00 181 MET A C 1
ATOM 1433 O O . MET A 1 181 ? 29.499 1.402 -35.948 1.00 90.00 181 MET A O 1
ATOM 1437 N N . LYS A 1 182 ? 30.451 3.105 -34.856 1.00 92.06 182 LYS A N 1
ATOM 1438 C CA . LYS A 1 182 ? 31.369 2.260 -34.074 1.00 92.06 182 LYS A CA 1
ATOM 1439 C C . LYS A 1 182 ? 30.765 1.831 -32.738 1.00 92.06 182 LYS A C 1
ATOM 1441 O O . LYS A 1 182 ? 31.311 0.933 -32.097 1.00 92.06 182 LYS A O 1
ATOM 1446 N N . VAL A 1 183 ? 29.660 2.448 -32.321 1.00 92.19 183 VAL A N 1
ATOM 1447 C CA . VAL A 1 183 ? 28.972 2.099 -31.080 1.00 92.19 183 VAL A CA 1
ATOM 1448 C C . VAL A 1 183 ? 28.365 0.707 -31.221 1.00 92.19 183 VAL A C 1
ATOM 1450 O O . VAL A 1 183 ? 27.704 0.388 -32.208 1.00 92.19 183 VAL A O 1
ATOM 1453 N N . THR A 1 184 ? 28.611 -0.134 -30.220 1.00 94.56 184 THR A N 1
ATOM 1454 C CA . THR A 1 184 ? 28.036 -1.477 -30.128 1.00 94.56 184 THR A CA 1
ATOM 1455 C C . THR A 1 184 ? 27.014 -1.497 -29.004 1.00 94.56 184 THR A C 1
ATOM 1457 O O . THR A 1 184 ? 27.342 -1.218 -27.852 1.00 94.56 184 THR A O 1
ATOM 1460 N N . ILE A 1 185 ? 25.775 -1.846 -29.335 1.00 94.12 185 ILE A N 1
ATOM 1461 C CA . ILE A 1 185 ? 24.698 -2.051 -28.375 1.00 94.12 185 ILE A CA 1
ATOM 1462 C C . ILE A 1 185 ? 24.927 -3.424 -27.747 1.00 94.12 185 ILE A C 1
ATOM 1464 O O . ILE A 1 185 ? 24.635 -4.451 -28.352 1.00 94.12 185 ILE A O 1
ATOM 1468 N N . GLN A 1 186 ? 25.486 -3.464 -26.539 1.00 95.00 186 GLN A N 1
ATOM 1469 C CA . GLN A 1 186 ? 25.726 -4.732 -25.843 1.00 95.00 186 GLN A CA 1
ATOM 1470 C C . GLN A 1 186 ? 24.420 -5.315 -25.297 1.00 95.00 186 GLN A C 1
ATOM 1472 O O . GLN A 1 186 ? 24.066 -6.457 -25.586 1.00 95.00 186 GLN A O 1
ATOM 1477 N N . LYS A 1 187 ? 23.688 -4.512 -24.524 1.00 95.56 187 LYS A N 1
ATOM 1478 C CA . LYS A 1 187 ? 22.425 -4.883 -23.888 1.00 95.56 187 LYS A CA 1
ATOM 1479 C C . LYS A 1 187 ? 21.575 -3.647 -23.627 1.00 95.56 187 LYS A C 1
ATOM 1481 O O . LYS A 1 187 ? 22.110 -2.554 -23.457 1.00 95.56 187 LYS A O 1
ATOM 1486 N N . ILE A 1 188 ? 20.271 -3.851 -23.523 1.00 94.75 188 ILE A N 1
ATOM 1487 C CA . ILE A 1 188 ? 19.291 -2.854 -23.102 1.00 94.75 188 ILE A CA 1
ATOM 1488 C C . ILE A 1 188 ? 18.660 -3.358 -21.809 1.00 94.75 188 ILE A C 1
ATOM 1490 O O . ILE A 1 188 ? 18.382 -4.545 -21.663 1.00 94.75 188 ILE A O 1
ATOM 1494 N N . THR A 1 189 ? 18.501 -2.477 -20.827 1.00 94.81 189 THR A N 1
ATOM 1495 C CA . THR A 1 189 ? 17.900 -2.818 -19.535 1.00 94.81 189 THR A CA 1
ATOM 1496 C C . THR A 1 189 ? 16.767 -1.856 -19.242 1.00 94.81 189 THR A C 1
ATOM 1498 O O . THR A 1 189 ? 16.967 -0.647 -19.289 1.00 94.81 189 THR A O 1
ATOM 1501 N N . VAL A 1 190 ? 15.607 -2.406 -18.904 1.00 94.19 190 VAL A N 1
ATOM 1502 C CA . VAL A 1 190 ? 14.479 -1.659 -18.350 1.00 94.19 190 VAL A CA 1
ATOM 1503 C C . VAL A 1 190 ? 14.298 -2.117 -16.912 1.00 94.19 190 VAL A C 1
ATOM 1505 O O . VAL A 1 190 ? 14.303 -3.318 -16.641 1.00 94.19 190 VAL A O 1
ATOM 1508 N N . SER A 1 191 ? 14.181 -1.179 -15.979 1.00 93.62 191 SER A N 1
ATOM 1509 C CA . SER A 1 191 ? 13.899 -1.479 -14.576 1.00 93.62 191 SER A CA 1
ATOM 1510 C C . SER A 1 191 ? 12.811 -0.575 -14.028 1.00 93.62 191 SER A C 1
ATOM 1512 O O . SER A 1 191 ? 12.621 0.539 -14.510 1.00 93.62 191 SER A O 1
ATOM 1514 N N . ILE A 1 192 ? 12.117 -1.079 -13.013 1.00 92.50 192 ILE A N 1
ATOM 1515 C CA . ILE A 1 192 ? 11.232 -0.290 -12.163 1.00 92.50 192 ILE A CA 1
ATOM 1516 C C . ILE A 1 192 ? 11.952 -0.131 -10.835 1.00 92.50 192 ILE A C 1
ATOM 1518 O O . ILE A 1 192 ? 12.316 -1.130 -10.206 1.00 92.50 192 ILE A O 1
ATOM 1522 N N . ASP A 1 193 ? 12.153 1.117 -10.437 1.00 91.50 193 ASP A N 1
ATOM 1523 C CA . ASP A 1 193 ? 12.784 1.475 -9.179 1.00 91.50 193 ASP A CA 1
ATOM 1524 C C . ASP A 1 193 ? 11.738 2.180 -8.295 1.00 91.50 193 ASP A C 1
ATOM 1526 O O . ASP A 1 193 ? 11.103 3.148 -8.711 1.00 91.50 193 ASP A O 1
ATOM 1530 N N . GLU A 1 194 ? 11.526 1.659 -7.089 1.00 87.06 194 GLU A N 1
ATOM 1531 C CA . GLU A 1 194 ? 10.723 2.270 -6.032 1.00 87.06 194 GLU A CA 1
ATOM 1532 C C . GLU A 1 194 ? 11.594 3.281 -5.288 1.00 87.06 194 GLU A C 1
ATOM 1534 O O . GLU A 1 194 ? 12.617 2.924 -4.702 1.00 87.06 194 GLU A O 1
ATOM 1539 N N . GLU A 1 195 ? 11.185 4.544 -5.311 1.00 89.62 195 GLU A N 1
ATOM 1540 C CA . GLU A 1 195 ? 11.864 5.635 -4.623 1.00 89.62 195 GLU A CA 1
ATOM 1541 C C . GLU A 1 195 ? 11.070 6.052 -3.385 1.00 89.62 195 GLU A C 1
ATOM 1543 O O . GLU A 1 195 ? 9.923 6.487 -3.482 1.00 89.62 195 GLU A O 1
ATOM 1548 N N . ILE A 1 196 ? 11.696 5.932 -2.217 1.00 82.94 196 ILE A N 1
ATOM 1549 C CA . ILE A 1 196 ? 11.123 6.305 -0.928 1.00 82.94 196 ILE A CA 1
ATOM 1550 C C . ILE A 1 196 ? 11.981 7.411 -0.339 1.00 82.94 196 ILE A C 1
ATOM 1552 O O . ILE A 1 196 ? 13.158 7.205 -0.044 1.00 82.94 196 ILE A O 1
ATOM 1556 N N . THR A 1 197 ? 11.369 8.570 -0.132 1.00 86.06 197 THR A N 1
ATOM 1557 C CA . THR A 1 197 ? 12.031 9.735 0.452 1.00 86.06 197 THR A CA 1
ATOM 1558 C C . THR A 1 197 ? 11.445 10.006 1.829 1.00 86.06 197 THR A C 1
ATOM 1560 O O . THR A 1 197 ? 10.235 10.180 1.964 1.00 86.06 197 THR A O 1
ATOM 1563 N N . TYR A 1 198 ? 12.293 10.041 2.853 1.00 80.69 198 TYR A N 1
ATOM 1564 C CA . TYR A 1 198 ? 11.906 10.357 4.227 1.00 80.69 198 TYR A CA 1
ATOM 1565 C C . TYR A 1 198 ? 12.923 11.310 4.855 1.00 80.69 198 TYR A C 1
ATOM 1567 O O . TYR A 1 198 ? 14.084 11.345 4.459 1.00 80.69 198 TYR A O 1
ATOM 1575 N N . ASN A 1 199 ? 12.490 12.111 5.824 1.00 80.12 199 ASN A N 1
ATOM 1576 C CA . ASN A 1 199 ? 13.344 13.102 6.473 1.00 80.12 199 ASN A CA 1
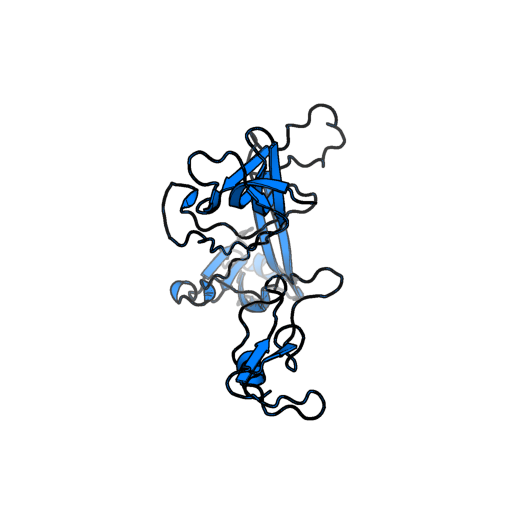ATOM 1577 C C . ASN A 1 199 ? 13.629 12.682 7.928 1.00 80.12 199 ASN A C 1
ATOM 1579 O O . ASN A 1 199 ? 12.741 12.824 8.775 1.00 80.12 199 ASN A O 1
ATOM 1583 N N . PRO A 1 200 ? 14.820 12.132 8.229 1.00 68.56 200 PRO A N 1
ATOM 1584 C CA . PRO A 1 200 ? 15.303 12.044 9.598 1.00 68.56 200 PRO A CA 1
ATOM 1585 C C . PRO A 1 200 ? 15.759 13.443 10.043 1.00 68.56 200 PRO A C 1
ATOM 1587 O O . PRO A 1 200 ? 16.610 14.051 9.414 1.00 68.56 200 PRO A O 1
ATOM 1590 N N . GLU A 1 201 ? 15.133 13.955 11.100 1.00 66.19 201 GLU A N 1
ATOM 1591 C CA . GLU A 1 201 ? 15.249 15.316 11.646 1.00 66.19 201 GLU A CA 1
ATOM 1592 C C . GLU A 1 201 ? 16.567 16.083 11.383 1.00 66.19 201 GLU A C 1
ATOM 1594 O O . GLU A 1 201 ? 17.647 15.618 11.734 1.00 66.19 201 GLU A O 1
ATOM 1599 N N . GLY A 1 202 ? 16.453 17.318 10.872 1.00 59.84 202 GLY A N 1
ATOM 1600 C CA . GLY A 1 202 ? 17.559 18.286 10.778 1.00 59.84 202 GLY A CA 1
ATOM 1601 C C . GLY A 1 202 ? 18.528 18.075 9.611 1.00 59.84 202 GLY A C 1
ATOM 1602 O O . GLY A 1 202 ? 19.294 18.989 9.310 1.00 59.84 202 GLY A O 1
ATOM 1603 N N . ASP A 1 203 ? 18.446 16.930 8.936 1.00 60.06 203 ASP A N 1
ATOM 1604 C CA . ASP A 1 203 ? 19.273 16.569 7.788 1.00 60.06 203 ASP A CA 1
ATOM 1605 C C . ASP A 1 203 ? 18.499 16.677 6.459 1.00 60.06 203 ASP A C 1
ATOM 1607 O O . ASP A 1 203 ? 17.275 16.847 6.405 1.00 60.06 203 ASP A O 1
ATOM 1611 N N . GLU A 1 204 ? 19.230 16.604 5.345 1.00 73.94 204 GLU A N 1
ATOM 1612 C CA . GLU A 1 204 ? 18.630 16.527 4.013 1.00 73.94 204 GLU A CA 1
ATOM 1613 C C . GLU A 1 204 ? 17.749 15.266 3.872 1.00 73.94 204 GLU A C 1
ATOM 1615 O O . GLU A 1 204 ? 18.057 14.224 4.461 1.00 73.94 204 GLU A O 1
ATOM 1620 N N . PRO A 1 205 ? 16.660 15.319 3.074 1.00 80.12 205 PRO A N 1
ATOM 1621 C CA . PRO A 1 205 ? 15.805 14.162 2.834 1.00 80.12 205 PRO A CA 1
ATOM 1622 C C . PRO A 1 205 ? 16.621 12.942 2.396 1.00 80.12 205 PRO A C 1
ATOM 1624 O O . PRO A 1 205 ? 17.324 12.973 1.384 1.00 80.12 205 PRO A O 1
ATOM 1627 N N . GLN A 1 206 ? 16.497 11.842 3.133 1.00 79.38 206 GLN A N 1
ATOM 1628 C CA . GLN A 1 206 ? 17.098 10.576 2.749 1.00 79.38 206 GLN A CA 1
ATOM 1629 C C . GLN A 1 206 ? 16.246 9.910 1.678 1.00 79.38 206 GLN A C 1
ATOM 1631 O O . GLN A 1 206 ? 15.030 9.771 1.819 1.00 79.38 206 GLN A O 1
ATOM 1636 N N . LYS A 1 207 ? 16.910 9.468 0.613 1.00 85.44 207 LYS A N 1
ATOM 1637 C CA . LYS A 1 207 ? 16.302 8.772 -0.517 1.00 85.44 207 LYS A CA 1
ATOM 1638 C C . LYS A 1 207 ? 16.762 7.321 -0.527 1.00 85.44 207 LYS A C 1
ATOM 1640 O O . LYS A 1 207 ? 17.947 7.035 -0.689 1.00 85.44 207 LYS A O 1
ATOM 1645 N N . LYS A 1 208 ? 15.814 6.400 -0.395 1.00 81.50 208 LYS A N 1
ATOM 1646 C CA . LYS A 1 208 ? 16.022 4.963 -0.551 1.00 81.50 208 LYS A CA 1
ATOM 1647 C C . LYS A 1 208 ? 15.438 4.519 -1.883 1.00 81.50 208 LYS A C 1
ATOM 1649 O O . LYS A 1 208 ? 14.273 4.780 -2.161 1.00 81.50 208 LYS A O 1
ATOM 1654 N N . VAL A 1 209 ? 16.251 3.855 -2.699 1.00 86.88 209 VAL A N 1
ATOM 1655 C CA . VAL A 1 209 ? 15.835 3.351 -4.012 1.00 86.88 209 VAL A CA 1
ATOM 1656 C C . VAL A 1 209 ? 15.923 1.832 -4.009 1.00 86.88 209 VAL A C 1
ATOM 1658 O O . VAL A 1 209 ? 17.013 1.276 -3.869 1.00 86.88 209 VAL A O 1
ATOM 1661 N N . ASN A 1 210 ? 14.784 1.164 -4.171 1.00 83.62 210 ASN A N 1
ATOM 1662 C CA . ASN A 1 210 ? 14.698 -0.287 -4.281 1.00 83.62 210 ASN A CA 1
ATOM 1663 C C . ASN A 1 210 ? 14.378 -0.667 -5.725 1.00 83.62 210 ASN A C 1
ATOM 1665 O O . ASN A 1 210 ? 13.400 -0.196 -6.295 1.00 83.62 210 ASN A O 1
ATOM 1669 N N . LYS A 1 211 ? 15.154 -1.570 -6.316 1.00 88.94 211 LYS A N 1
ATOM 1670 C CA . LYS A 1 211 ? 14.823 -2.117 -7.634 1.00 88.94 211 LYS A CA 1
ATOM 1671 C C . LYS A 1 211 ? 13.766 -3.203 -7.489 1.00 88.94 211 LYS A C 1
ATOM 1673 O O . LYS A 1 211 ? 14.061 -4.238 -6.900 1.00 88.94 211 LYS A O 1
ATOM 1678 N N . ILE A 1 212 ? 12.574 -2.984 -8.038 1.00 88.69 212 ILE A N 1
ATOM 1679 C CA . ILE A 1 212 ? 11.429 -3.895 -7.865 1.00 88.69 212 ILE A CA 1
ATOM 1680 C C . ILE A 1 212 ? 11.149 -4.766 -9.093 1.00 88.69 212 ILE A C 1
ATOM 1682 O O . ILE A 1 212 ? 10.557 -5.831 -8.962 1.00 88.69 212 ILE A O 1
ATOM 1686 N N . ALA A 1 213 ? 11.609 -4.365 -10.280 1.00 91.19 213 ALA A N 1
ATOM 1687 C CA . ALA A 1 213 ? 11.575 -5.214 -11.470 1.00 91.19 213 ALA A CA 1
ATOM 1688 C C . ALA A 1 213 ? 12.727 -4.878 -12.419 1.00 91.19 213 ALA A C 1
ATOM 1690 O O . ALA A 1 213 ? 13.212 -3.743 -12.457 1.00 91.19 213 ALA A O 1
ATOM 1691 N N . LYS A 1 214 ? 13.176 -5.860 -13.207 1.00 94.06 214 LYS A N 1
ATOM 1692 C CA . LYS A 1 214 ? 14.243 -5.675 -14.195 1.00 94.06 214 LYS A CA 1
ATOM 1693 C C . LYS A 1 214 ? 14.080 -6.641 -15.363 1.00 94.06 214 LYS A C 1
ATOM 1695 O O . LYS A 1 214 ? 14.010 -7.846 -15.159 1.00 94.06 214 LYS A O 1
ATOM 1700 N N . HIS A 1 215 ? 14.139 -6.115 -16.580 1.00 94.56 215 HIS A N 1
ATOM 1701 C CA . HIS A 1 215 ? 14.246 -6.888 -17.810 1.00 94.56 215 HIS A CA 1
ATOM 1702 C C . HIS A 1 215 ? 15.519 -6.488 -18.565 1.00 94.56 215 HIS A C 1
ATOM 1704 O O . HIS A 1 215 ? 15.835 -5.303 -18.684 1.00 94.56 215 HIS A O 1
ATOM 1710 N N . VAL A 1 216 ? 16.274 -7.476 -19.051 1.00 95.94 216 VAL A N 1
ATOM 1711 C CA . VAL A 1 216 ? 17.525 -7.267 -19.794 1.00 95.94 216 VAL A CA 1
ATOM 1712 C C . VAL A 1 216 ? 17.430 -7.978 -21.134 1.00 95.94 216 VAL A C 1
ATOM 1714 O O . VAL A 1 216 ? 17.282 -9.195 -21.171 1.00 95.94 216 VAL A O 1
ATOM 1717 N N . GLN A 1 217 ? 17.594 -7.228 -22.220 1.00 95.38 217 GLN A N 1
ATOM 1718 C CA . GLN A 1 217 ? 17.718 -7.764 -23.570 1.00 95.38 217 GLN A CA 1
ATOM 1719 C C . GLN A 1 217 ? 19.173 -7.638 -24.029 1.00 95.38 217 GLN A C 1
ATOM 1721 O O . GLN A 1 217 ? 19.693 -6.530 -24.168 1.00 95.38 217 GLN A O 1
ATOM 1726 N N . SER A 1 218 ? 19.837 -8.764 -24.275 1.00 95.06 218 SER A N 1
ATOM 1727 C CA . SER A 1 218 ? 21.146 -8.784 -24.935 1.00 95.06 218 SER A CA 1
ATOM 1728 C C . SER A 1 218 ? 20.966 -8.518 -26.429 1.00 95.06 218 SER A C 1
ATOM 1730 O O . SER A 1 218 ? 20.136 -9.160 -27.065 1.00 95.06 218 SER A O 1
ATOM 1732 N N . VAL A 1 219 ? 21.728 -7.572 -26.980 1.00 94.25 219 VAL A N 1
ATOM 1733 C CA . VAL A 1 219 ? 21.643 -7.178 -28.400 1.00 94.25 219 VAL A CA 1
ATOM 1734 C C . VAL A 1 219 ? 22.923 -7.563 -29.139 1.00 94.25 219 VAL A C 1
ATOM 1736 O O . VAL A 1 219 ? 22.860 -8.167 -30.202 1.00 94.25 219 VAL A O 1
ATOM 1739 N N . ALA A 1 220 ? 24.084 -7.249 -28.557 1.00 92.81 220 ALA A N 1
ATOM 1740 C CA . ALA A 1 220 ? 25.413 -7.541 -29.099 1.00 92.81 220 ALA A CA 1
ATOM 1741 C C . ALA A 1 220 ? 25.612 -7.158 -30.587 1.00 92.81 220 ALA A C 1
ATOM 1743 O O . ALA A 1 220 ? 26.309 -7.855 -31.322 1.00 92.81 220 ALA A O 1
ATOM 1744 N N . ALA A 1 221 ? 25.036 -6.034 -31.030 1.00 92.31 221 ALA A N 1
ATOM 1745 C CA . ALA A 1 221 ? 25.097 -5.581 -32.423 1.00 92.31 221 ALA A CA 1
ATOM 1746 C C . ALA A 1 221 ? 25.615 -4.142 -32.540 1.00 92.31 221 ALA A C 1
ATOM 1748 O O . ALA A 1 221 ? 25.399 -3.313 -31.654 1.00 92.31 221 ALA A O 1
ATOM 1749 N N . LYS A 1 222 ? 26.302 -3.825 -33.644 1.00 93.19 222 LYS A N 1
ATOM 1750 C CA . LYS A 1 222 ? 26.677 -2.438 -33.965 1.00 93.19 222 LYS A CA 1
ATOM 1751 C C . LYS A 1 222 ? 25.430 -1.608 -34.257 1.00 93.19 222 LYS A C 1
ATOM 1753 O O . LYS A 1 222 ? 24.474 -2.127 -34.828 1.00 93.19 222 LYS A O 1
ATOM 1758 N N . LEU A 1 223 ? 25.456 -0.331 -33.881 1.00 92.81 223 LEU A N 1
ATOM 1759 C CA . LEU A 1 223 ? 24.361 0.596 -34.149 1.00 92.81 223 LEU A CA 1
ATOM 1760 C C . LEU A 1 223 ? 24.194 0.777 -35.672 1.00 92.81 223 LEU A C 1
ATOM 1762 O O . LEU A 1 223 ? 25.140 1.235 -36.316 1.00 92.81 223 LEU A O 1
ATOM 1766 N N . PRO A 1 224 ? 23.029 0.429 -36.253 1.00 93.00 224 PRO A N 1
ATOM 1767 C CA . PRO A 1 224 ? 22.774 0.632 -37.675 1.00 93.00 224 PRO A CA 1
ATOM 1768 C C . PRO A 1 224 ? 22.654 2.115 -38.026 1.00 93.00 224 PRO A C 1
ATOM 1770 O O . PRO A 1 224 ? 22.259 2.929 -37.191 1.00 93.00 224 PRO A O 1
ATOM 1773 N N . GLU A 1 225 ? 22.901 2.453 -39.292 1.00 91.12 225 GLU A N 1
ATOM 1774 C CA . GLU A 1 225 ? 22.768 3.821 -39.812 1.00 91.12 225 GLU A CA 1
ATOM 1775 C C . GLU A 1 225 ? 21.348 4.376 -39.638 1.00 91.12 225 GLU A C 1
ATOM 1777 O O . GLU A 1 225 ? 21.168 5.513 -39.213 1.00 91.12 225 GLU A O 1
ATOM 1782 N N . ALA A 1 226 ? 20.338 3.533 -39.866 1.00 91.88 226 ALA A N 1
ATOM 1783 C CA . ALA A 1 226 ? 18.929 3.868 -39.657 1.00 91.88 226 ALA A CA 1
ATOM 1784 C C . ALA A 1 226 ? 18.528 3.987 -38.167 1.00 91.88 226 ALA A C 1
ATOM 1786 O O . ALA A 1 226 ? 17.386 4.327 -37.853 1.00 91.88 226 ALA A O 1
ATOM 1787 N N . GLY A 1 227 ? 19.451 3.705 -37.243 1.00 92.81 227 GLY A N 1
ATOM 1788 C CA . GLY A 1 227 ? 19.180 3.546 -35.820 1.00 92.81 227 GLY A CA 1
ATOM 1789 C C . GLY A 1 227 ? 18.705 2.143 -35.451 1.00 92.81 227 GLY A C 1
ATOM 1790 O O . GLY A 1 227 ? 18.589 1.244 -36.283 1.00 92.81 227 GLY A O 1
ATOM 1791 N N . TYR A 1 228 ? 18.457 1.948 -34.162 1.00 95.31 228 TYR A N 1
ATOM 1792 C CA . TYR A 1 228 ? 17.975 0.693 -33.595 1.00 95.31 228 TYR A CA 1
ATOM 1793 C C . TYR A 1 228 ? 16.686 0.955 -32.822 1.00 95.31 228 TYR A C 1
ATOM 1795 O O . TYR A 1 228 ? 16.644 1.867 -32.000 1.00 95.31 228 TYR A O 1
ATOM 1803 N N . ALA A 1 229 ? 15.641 0.168 -33.060 1.00 95.88 229 ALA A N 1
ATOM 1804 C CA . ALA A 1 229 ? 14.379 0.277 -32.338 1.00 95.88 229 ALA A CA 1
ATOM 1805 C C . ALA A 1 229 ? 13.923 -1.097 -31.846 1.00 95.88 229 ALA A C 1
ATOM 1807 O O . ALA A 1 229 ? 14.086 -2.095 -32.544 1.00 95.88 229 ALA A O 1
ATOM 1808 N N . THR A 1 230 ? 13.368 -1.151 -30.640 1.00 95.88 230 THR A N 1
ATOM 1809 C CA . THR A 1 230 ? 12.857 -2.383 -30.027 1.00 95.88 230 THR A CA 1
ATOM 1810 C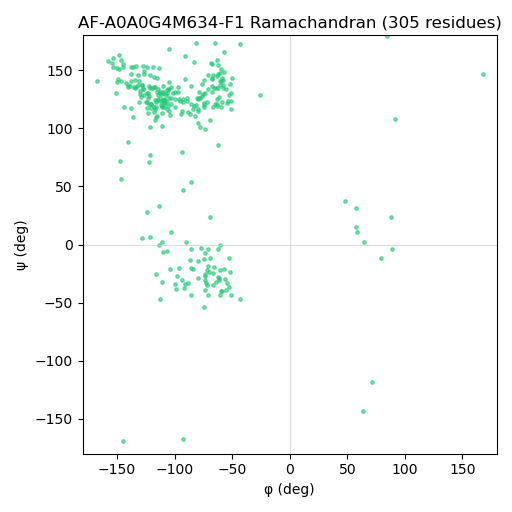 C . THR A 1 230 ? 11.760 -2.058 -29.015 1.00 95.88 230 THR A C 1
ATOM 1812 O O . THR A 1 230 ? 11.677 -0.932 -28.523 1.00 95.88 230 THR A O 1
ATOM 1815 N N . ASN A 1 231 ? 10.945 -3.054 -28.677 1.00 95.69 231 ASN A N 1
ATOM 1816 C CA . ASN A 1 231 ? 10.011 -2.996 -27.558 1.00 95.69 231 ASN A CA 1
ATOM 1817 C C . ASN A 1 231 ? 10.501 -3.935 -26.459 1.00 95.69 231 ASN A C 1
ATOM 1819 O O . ASN A 1 231 ? 10.798 -5.097 -26.733 1.00 95.69 231 ASN A O 1
ATOM 1823 N N . LEU A 1 232 ? 10.555 -3.450 -25.220 1.00 95.06 232 LEU A N 1
ATOM 1824 C CA . LEU A 1 232 ? 10.802 -4.292 -24.051 1.00 95.06 232 LEU A CA 1
ATOM 1825 C C . LEU A 1 232 ? 9.548 -4.327 -23.185 1.00 95.06 232 LEU A C 1
ATOM 1827 O O . LEU A 1 232 ? 9.018 -3.286 -22.798 1.00 95.06 232 LEU A O 1
ATOM 1831 N N . GLY A 1 233 ? 9.096 -5.542 -22.891 1.00 92.06 233 GLY A N 1
ATOM 1832 C CA . GLY A 1 233 ? 8.006 -5.800 -21.964 1.00 92.06 233 GLY A CA 1
ATOM 1833 C C . GLY A 1 233 ? 8.525 -6.019 -20.548 1.00 92.06 233 GLY A C 1
ATOM 1834 O O . GLY A 1 233 ? 9.558 -6.657 -20.340 1.00 92.06 233 GLY A O 1
ATOM 1835 N N . LEU A 1 234 ? 7.785 -5.520 -19.570 1.00 92.44 234 LEU A N 1
ATOM 1836 C CA . LEU A 1 234 ? 7.912 -5.894 -18.171 1.00 92.44 234 LEU A CA 1
ATOM 1837 C C . LEU A 1 234 ? 6.529 -5.881 -17.527 1.00 92.44 234 LEU A C 1
ATOM 1839 O O . LEU A 1 234 ? 5.648 -5.157 -17.972 1.00 92.44 234 LEU A O 1
ATOM 1843 N N . VAL A 1 235 ? 6.333 -6.680 -16.490 1.00 90.38 235 VAL A N 1
ATOM 1844 C CA . VAL A 1 235 ? 5.082 -6.689 -15.727 1.00 90.38 235 VAL A CA 1
ATOM 1845 C C . VAL A 1 235 ? 5.305 -5.865 -14.469 1.00 90.38 235 VAL A C 1
ATOM 1847 O O . VAL A 1 235 ? 6.329 -6.035 -13.800 1.00 90.38 235 VAL A O 1
ATOM 1850 N N . PHE A 1 236 ? 4.389 -4.943 -14.171 1.00 88.88 236 PHE A N 1
ATOM 1851 C CA . PHE A 1 236 ? 4.448 -4.197 -12.923 1.00 88.88 236 PHE A CA 1
ATOM 1852 C C . PHE A 1 236 ? 4.288 -5.192 -11.765 1.00 88.88 236 PHE A C 1
ATOM 1854 O O . PHE A 1 236 ? 3.327 -5.966 -11.758 1.00 88.88 236 PHE A O 1
ATOM 1861 N N . PRO A 1 237 ? 5.221 -5.233 -10.803 1.00 84.75 237 PRO A N 1
ATOM 1862 C CA . PRO A 1 237 ? 5.179 -6.244 -9.763 1.00 84.75 237 PRO A CA 1
ATOM 1863 C C . PRO A 1 237 ? 3.938 -6.040 -8.896 1.00 84.75 237 PRO A C 1
ATOM 1865 O O . PRO A 1 237 ? 3.646 -4.927 -8.454 1.00 84.75 237 PRO A O 1
ATOM 1868 N N . SER A 1 238 ? 3.223 -7.120 -8.607 1.00 81.00 238 SER A N 1
ATOM 1869 C CA . SER A 1 238 ? 2.387 -7.158 -7.417 1.00 81.00 238 SER A CA 1
ATOM 1870 C C . SER A 1 238 ? 3.301 -7.363 -6.219 1.00 81.00 238 SER A C 1
ATOM 1872 O O . SER A 1 238 ? 4.113 -8.290 -6.202 1.00 81.00 238 SER A O 1
ATOM 1874 N N . LYS A 1 239 ? 3.183 -6.507 -5.201 1.00 65.12 239 LYS A N 1
ATOM 1875 C CA . LYS A 1 239 ? 3.641 -6.913 -3.874 1.00 65.12 239 LYS A CA 1
ATOM 1876 C C . LYS A 1 239 ? 2.675 -7.992 -3.422 1.00 65.12 239 LYS A C 1
ATOM 1878 O O . LYS A 1 239 ? 1.514 -7.691 -3.160 1.00 65.12 239 LYS A O 1
ATOM 1883 N N . ASP A 1 240 ? 3.150 -9.231 -3.411 1.00 53.06 240 ASP A N 1
ATOM 1884 C CA . ASP A 1 240 ? 2.437 -10.283 -2.717 1.00 53.06 240 ASP A CA 1
ATOM 1885 C C . ASP A 1 240 ? 2.508 -9.931 -1.233 1.00 53.06 240 ASP A C 1
ATOM 1887 O O . ASP A 1 240 ? 3.589 -9.749 -0.675 1.00 53.06 240 ASP A O 1
ATOM 1891 N N . LEU A 1 241 ? 1.350 -9.707 -0.623 1.00 49.25 241 LEU A N 1
ATOM 1892 C CA . LEU A 1 241 ? 1.253 -9.434 0.814 1.00 49.25 241 LEU A CA 1
ATOM 1893 C C . LEU A 1 241 ? 1.396 -10.726 1.626 1.00 49.25 241 LEU A C 1
ATOM 1895 O O . LEU A 1 241 ? 1.375 -10.687 2.852 1.00 49.25 241 LEU A O 1
ATOM 1899 N N . ARG A 1 242 ? 1.522 -11.853 0.915 1.00 42.25 242 ARG A N 1
ATOM 1900 C CA . ARG A 1 242 ? 1.843 -13.170 1.437 1.00 42.25 242 ARG A CA 1
ATOM 1901 C C . ARG A 1 242 ? 3.238 -13.119 2.042 1.00 42.25 242 ARG A C 1
ATOM 1903 O O . ARG A 1 242 ? 4.211 -12.822 1.348 1.00 42.25 242 ARG A O 1
ATOM 1910 N N . ASP A 1 243 ? 3.333 -13.426 3.328 1.00 40.25 243 ASP A N 1
ATOM 1911 C CA . ASP A 1 243 ? 4.614 -13.712 3.969 1.00 40.25 243 ASP A CA 1
ATOM 1912 C C . ASP A 1 243 ? 5.327 -14.886 3.256 1.00 40.25 243 ASP A C 1
ATOM 1914 O O . ASP A 1 243 ? 4.695 -15.616 2.488 1.00 40.25 243 ASP A O 1
ATOM 1918 N N . PRO A 1 244 ? 6.632 -15.120 3.494 1.00 35.50 244 PRO A N 1
ATOM 1919 C CA . PRO A 1 244 ? 7.392 -16.249 2.932 1.00 35.50 244 PRO A CA 1
ATOM 1920 C C . PRO A 1 244 ? 6.773 -17.645 3.151 1.00 35.50 244 PRO A C 1
ATOM 1922 O O . PRO A 1 244 ? 7.201 -18.600 2.506 1.00 35.50 244 PRO A O 1
ATOM 1925 N N . ASP A 1 245 ? 5.762 -17.747 4.019 1.00 42.16 245 ASP A N 1
ATOM 1926 C CA . ASP A 1 245 ? 4.940 -18.932 4.281 1.00 42.16 245 ASP A CA 1
ATOM 1927 C C . ASP A 1 245 ? 3.676 -19.043 3.380 1.00 42.16 245 ASP A C 1
ATOM 1929 O O . ASP A 1 245 ? 2.912 -19.996 3.505 1.00 42.16 245 ASP A O 1
ATOM 1933 N N . GLY A 1 246 ? 3.454 -18.113 2.437 1.00 34.12 246 GLY A N 1
ATOM 1934 C CA . GLY A 1 246 ? 2.580 -18.300 1.268 1.00 34.12 246 GLY A CA 1
ATOM 1935 C C . GLY A 1 246 ? 1.080 -17.979 1.392 1.00 34.12 246 GLY A C 1
ATOM 1936 O O . GLY A 1 246 ? 0.311 -18.505 0.593 1.00 34.12 246 GLY A O 1
ATOM 1937 N N . ILE A 1 247 ? 0.616 -17.122 2.314 1.00 35.69 247 ILE A N 1
ATOM 1938 C CA . ILE A 1 247 ? -0.838 -16.879 2.509 1.00 35.69 247 ILE A CA 1
ATOM 1939 C C . ILE A 1 247 ? -1.340 -15.553 1.926 1.00 35.69 247 ILE A C 1
ATOM 1941 O O . ILE A 1 247 ? -1.066 -14.489 2.476 1.00 35.69 247 ILE A O 1
ATOM 1945 N N . ALA A 1 248 ? -2.156 -15.620 0.866 1.00 37.31 248 ALA A N 1
ATOM 1946 C CA . ALA A 1 248 ? -3.213 -14.645 0.519 1.00 37.31 248 ALA A CA 1
ATOM 1947 C C . ALA A 1 248 ? -4.336 -15.415 -0.180 1.00 37.3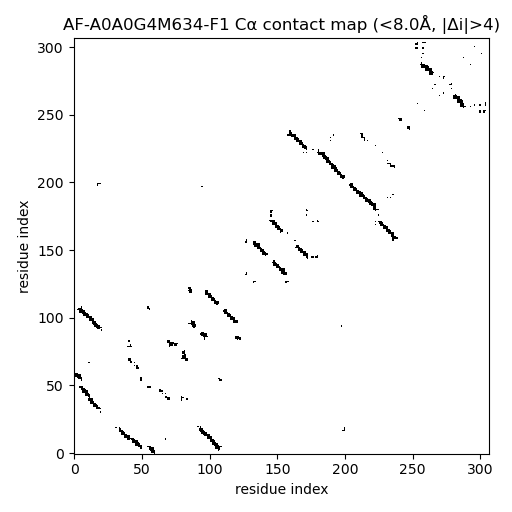1 248 ALA A C 1
ATOM 1949 O O . ALA A 1 248 ? -4.081 -16.449 -0.790 1.00 37.31 248 ALA A O 1
ATOM 1950 N N . ALA A 1 249 ? -5.559 -14.926 -0.053 1.00 37.72 249 ALA A N 1
ATOM 1951 C CA . ALA A 1 249 ? -6.786 -15.667 -0.326 1.00 37.72 249 ALA A CA 1
ATOM 1952 C C . ALA A 1 249 ? -6.957 -16.120 -1.795 1.00 37.72 249 ALA A C 1
ATOM 1954 O O . ALA A 1 249 ? -6.555 -15.404 -2.711 1.00 37.72 249 ALA A O 1
ATOM 1955 N N . ASP A 1 250 ? -7.554 -17.303 -1.976 1.00 39.69 250 ASP A N 1
ATOM 1956 C CA . ASP A 1 250 ? -7.909 -18.001 -3.229 1.00 39.69 250 ASP A CA 1
ATOM 1957 C C . ASP A 1 250 ? -9.450 -18.199 -3.267 1.00 39.69 250 ASP A C 1
ATOM 1959 O O . ASP A 1 250 ? -10.072 -18.270 -2.203 1.00 39.69 250 ASP A O 1
ATOM 1963 N N . THR A 1 251 ? -10.081 -18.283 -4.451 1.00 43.47 251 THR A N 1
ATOM 1964 C CA . THR A 1 251 ? -11.520 -18.589 -4.658 1.00 43.47 251 THR A CA 1
ATOM 1965 C C . THR A 1 251 ? -11.761 -20.096 -4.873 1.00 43.47 251 THR A C 1
ATOM 1967 O O . THR A 1 251 ? -11.233 -20.693 -5.809 1.00 43.47 251 THR A O 1
ATOM 1970 N N . ALA A 1 252 ? -12.598 -20.713 -4.027 1.00 41.22 252 ALA A N 1
ATOM 1971 C CA . ALA A 1 252 ? -12.985 -22.136 -4.029 1.00 41.22 252 ALA A CA 1
ATOM 1972 C C . ALA A 1 252 ? -14.474 -22.295 -3.600 1.00 41.22 252 ALA A C 1
ATOM 1974 O O . ALA A 1 252 ? -15.178 -21.288 -3.564 1.00 41.22 252 ALA A O 1
ATOM 1975 N N . ALA A 1 253 ? -14.979 -23.518 -3.314 1.00 50.59 253 ALA A N 1
ATOM 1976 C CA . ALA A 1 253 ? -16.298 -23.816 -2.679 1.00 50.59 253 ALA A CA 1
ATOM 1977 C C . ALA A 1 253 ? -16.604 -22.869 -1.483 1.00 50.59 253 ALA A C 1
ATOM 1979 O O . ALA A 1 253 ? -15.689 -22.137 -1.135 1.00 50.59 253 ALA A O 1
ATOM 1980 N N . PRO A 1 254 ? -17.793 -22.817 -0.813 1.00 52.91 254 PRO A N 1
ATOM 1981 C CA . PRO A 1 254 ? -17.932 -22.004 0.406 1.00 52.91 254 PRO A CA 1
ATOM 1982 C C . PRO A 1 254 ? -16.976 -22.531 1.484 1.00 52.91 254 PRO A C 1
ATOM 1984 O O . PRO A 1 254 ? -17.277 -23.404 2.299 1.00 52.91 254 PRO A O 1
ATOM 1987 N N . GLU A 1 255 ? -15.764 -22.022 1.386 1.00 59.75 255 GLU A N 1
ATOM 1988 C CA . GLU A 1 255 ? -14.606 -22.300 2.179 1.00 59.75 255 GLU A CA 1
ATOM 1989 C C . GLU A 1 255 ? -14.625 -21.310 3.316 1.00 59.75 255 GLU A C 1
ATOM 1991 O O . GLU A 1 255 ? -15.371 -20.320 3.318 1.00 59.75 255 GLU A O 1
ATOM 1996 N N . ASP A 1 256 ? -13.853 -21.645 4.343 1.00 57.47 256 ASP A N 1
ATOM 1997 C CA . ASP A 1 256 ? -13.770 -20.755 5.475 1.00 57.47 256 ASP A CA 1
ATOM 1998 C C . ASP A 1 256 ? -13.356 -19.371 4.956 1.00 57.47 256 ASP A C 1
ATOM 2000 O O . ASP A 1 256 ? -12.334 -19.270 4.272 1.00 57.47 256 ASP A O 1
ATOM 2004 N N . PRO A 1 257 ? -14.169 -18.334 5.197 1.00 61.19 257 PRO A N 1
ATOM 2005 C CA . PRO A 1 257 ? -15.206 -18.266 6.230 1.00 61.19 257 PRO A CA 1
ATOM 2006 C C . PRO A 1 257 ? -16.647 -18.010 5.738 1.00 61.19 257 PRO A C 1
ATOM 2008 O O . PRO A 1 257 ? -17.564 -17.894 6.554 1.00 61.19 257 PRO A O 1
ATOM 2011 N N . PHE A 1 258 ? -16.915 -17.992 4.429 1.00 74.56 258 PHE A N 1
ATOM 2012 C CA . PHE A 1 258 ? -18.254 -17.729 3.870 1.00 74.56 258 PHE A CA 1
ATOM 2013 C C . PHE A 1 258 ? -19.127 -18.992 3.772 1.00 74.56 258 PHE A C 1
ATOM 2015 O O . PHE A 1 258 ? -19.684 -19.302 2.722 1.00 74.56 258 PHE A O 1
ATOM 2022 N N . LYS A 1 259 ? -19.280 -19.715 4.889 1.00 80.31 259 LYS A N 1
ATOM 2023 C CA . LYS A 1 259 ? -20.130 -20.918 4.999 1.00 80.31 259 LYS A CA 1
ATOM 2024 C C . LYS A 1 259 ? -21.162 -20.795 6.118 1.00 80.31 259 LYS A C 1
ATOM 2026 O O . LYS A 1 259 ? -20.943 -20.098 7.107 1.00 80.31 259 LYS A O 1
ATOM 2031 N N . VAL A 1 260 ? -22.298 -21.482 5.991 1.00 78.56 260 VAL A N 1
ATOM 2032 C CA . VAL A 1 260 ? -23.352 -21.478 7.020 1.00 78.56 260 VAL A CA 1
ATOM 2033 C C . VAL A 1 260 ? -22.919 -22.326 8.218 1.00 78.56 260 VAL A C 1
ATOM 2035 O O . VAL A 1 260 ? -22.728 -23.533 8.098 1.00 78.56 260 VAL A O 1
ATOM 2038 N N . PHE A 1 261 ? -22.804 -21.702 9.392 1.00 75.44 261 PHE A N 1
ATOM 2039 C CA . PHE A 1 261 ? -22.440 -22.390 10.638 1.00 75.44 261 PHE A CA 1
ATOM 2040 C C . PHE A 1 261 ? -23.653 -22.697 11.509 1.00 75.44 261 PHE A C 1
ATOM 2042 O O . PHE A 1 261 ? -23.686 -23.721 12.193 1.00 75.44 261 PHE A O 1
ATOM 2049 N N . PHE A 1 262 ? -24.656 -21.817 11.491 1.00 77.38 262 PHE A N 1
ATOM 2050 C CA . PHE A 1 262 ? -25.839 -21.971 12.323 1.00 77.38 262 PHE A CA 1
ATOM 2051 C C . PHE A 1 262 ? -27.102 -21.991 11.479 1.00 77.38 262 PHE A C 1
ATOM 2053 O O . PHE A 1 262 ? -27.406 -21.068 10.722 1.00 77.38 262 PHE A O 1
ATOM 2060 N N . HIS A 1 263 ? -27.871 -23.048 11.690 1.00 82.50 263 HIS A N 1
ATOM 2061 C CA . HIS A 1 263 ? -29.238 -23.171 11.228 1.00 82.50 263 HIS A CA 1
ATOM 2062 C C . HIS A 1 263 ? -30.146 -22.769 12.389 1.00 82.50 263 HIS A C 1
ATOM 2064 O O . HIS A 1 263 ? -29.991 -23.272 13.504 1.00 82.50 263 HIS A O 1
ATOM 2070 N N . VAL A 1 264 ? -31.038 -21.805 12.162 1.00 82.00 264 VAL A N 1
ATOM 2071 C CA . VAL A 1 264 ? -31.866 -21.220 13.221 1.00 82.00 264 VAL A CA 1
ATOM 2072 C C . VAL A 1 264 ? -33.341 -21.389 12.882 1.00 82.00 264 VAL A C 1
ATOM 2074 O O . VAL A 1 264 ? -33.812 -20.995 11.814 1.00 82.00 264 VAL A O 1
ATOM 2077 N N . TRP A 1 265 ? -34.077 -21.944 13.842 1.00 84.75 265 TRP A N 1
ATOM 2078 C CA . TRP A 1 265 ? -35.515 -22.184 13.772 1.00 84.75 265 TRP A CA 1
ATOM 2079 C C . TRP A 1 265 ? -36.223 -21.319 14.800 1.00 84.75 265 TRP A C 1
ATOM 2081 O O . TRP A 1 265 ? -35.853 -21.309 15.977 1.00 84.75 265 TRP A O 1
ATOM 2091 N N . ARG A 1 266 ? -37.244 -20.574 14.375 1.00 79.88 266 ARG A N 1
ATOM 2092 C CA . ARG A 1 266 ? -38.006 -19.731 15.298 1.00 79.88 266 ARG A CA 1
ATOM 2093 C C . ARG A 1 266 ? -38.984 -20.610 16.079 1.00 79.88 266 ARG A C 1
ATOM 2095 O O . ARG A 1 266 ? -39.822 -21.264 15.454 1.00 79.88 266 ARG A O 1
ATOM 2102 N N . PRO A 1 267 ? -38.971 -20.569 17.424 1.00 74.12 267 PRO A N 1
ATOM 2103 C CA . PRO A 1 267 ? -39.857 -21.404 18.239 1.00 74.12 267 PRO A CA 1
ATOM 2104 C C . PRO A 1 267 ? -41.348 -21.218 17.923 1.00 74.12 267 PRO A C 1
ATOM 2106 O O . PRO A 1 267 ? -42.130 -22.152 18.046 1.00 74.12 267 PRO A O 1
ATOM 2109 N N . SER A 1 268 ? -41.745 -20.022 17.473 1.00 76.56 268 SER A N 1
ATOM 2110 C CA . SER A 1 268 ? -43.128 -19.706 17.102 1.00 76.56 268 SER A CA 1
ATOM 2111 C C . SER A 1 268 ? -43.612 -20.384 15.817 1.00 76.56 268 SER A C 1
ATOM 2113 O O . SER A 1 268 ? -44.818 -20.532 15.642 1.00 76.56 268 SER A O 1
ATOM 2115 N N . LYS A 1 269 ? -42.702 -20.776 14.917 1.00 73.38 269 LYS A N 1
ATOM 2116 C CA . LYS A 1 269 ? -43.027 -21.447 13.647 1.00 73.38 269 LYS A CA 1
ATOM 2117 C C . LYS A 1 269 ? -42.870 -22.960 13.714 1.00 73.38 269 LYS A C 1
ATOM 2119 O O . LYS A 1 269 ? -43.570 -23.669 13.002 1.00 73.38 269 LYS A O 1
ATOM 2124 N N . HIS A 1 270 ? -41.992 -23.438 14.593 1.00 75.75 270 HIS A N 1
ATOM 2125 C CA . HIS A 1 270 ? -41.698 -24.858 14.774 1.00 75.75 270 HIS A CA 1
ATOM 2126 C C . HIS A 1 270 ? -41.972 -25.268 16.228 1.00 75.75 270 HIS A C 1
ATOM 2128 O O . HIS A 1 270 ? -41.031 -25.503 16.986 1.00 75.75 270 HIS A O 1
ATOM 2134 N N . PRO A 1 271 ? -43.254 -25.333 16.649 1.00 72.56 271 PRO A N 1
ATOM 2135 C CA . PRO A 1 271 ? -43.627 -25.627 18.037 1.00 72.56 271 PRO A CA 1
ATOM 2136 C C . PRO A 1 271 ? -43.250 -27.052 18.476 1.00 72.56 271 PRO A C 1
ATOM 2138 O O . PRO A 1 271 ? -43.145 -27.319 19.670 1.00 72.56 271 PRO A O 1
ATOM 2141 N N . VAL A 1 272 ? -43.023 -27.960 17.520 1.00 76.00 272 VAL A N 1
ATOM 2142 C CA . VAL A 1 272 ? -42.569 -29.339 17.745 1.00 76.00 272 VAL A CA 1
ATOM 2143 C C . VAL A 1 272 ? -41.251 -29.535 16.994 1.00 76.00 272 VAL A C 1
ATOM 2145 O O . VAL A 1 272 ? -41.212 -30.077 15.895 1.00 76.00 272 VAL A O 1
ATOM 2148 N N . PHE A 1 273 ? -40.163 -29.012 17.558 1.00 77.56 273 PHE A N 1
ATOM 2149 C CA . PHE A 1 273 ? -38.825 -29.131 16.979 1.00 77.56 273 PHE A CA 1
ATOM 2150 C C . PHE A 1 273 ? -38.164 -30.449 17.403 1.00 77.56 273 PHE A C 1
ATOM 2152 O O . PHE A 1 273 ? -37.950 -30.687 18.595 1.00 77.56 273 PHE A O 1
ATOM 2159 N N . SER A 1 274 ? -37.802 -31.287 16.430 1.00 76.62 274 SER A N 1
ATOM 2160 C CA . SER A 1 274 ? -36.998 -32.490 16.653 1.00 76.62 274 SER A CA 1
ATOM 2161 C C . SER A 1 274 ? -35.552 -32.241 16.243 1.00 76.62 274 SER A C 1
ATOM 2163 O O . SER A 1 274 ? -35.282 -31.783 15.139 1.00 76.62 274 SER A O 1
ATOM 2165 N N . LYS A 1 275 ? -34.600 -32.580 17.117 1.00 71.50 275 LYS A N 1
ATOM 2166 C CA . LYS A 1 275 ? -33.166 -32.477 16.799 1.00 71.50 275 LYS A CA 1
ATOM 2167 C C . LYS A 1 275 ? -32.687 -33.567 15.841 1.00 71.50 275 LYS A C 1
ATOM 2169 O O . LYS A 1 275 ? -31.690 -33.362 15.164 1.00 71.50 275 LYS A O 1
ATOM 2174 N N . SER A 1 276 ? -33.348 -34.726 15.836 1.00 73.56 276 SER A N 1
ATOM 2175 C CA . SER A 1 276 ? -32.958 -35.867 15.001 1.00 73.56 276 SER A CA 1
ATOM 2176 C C . SER A 1 276 ? -33.506 -35.777 13.579 1.00 73.56 276 SER A C 1
ATOM 2178 O O . SER A 1 276 ? -32.973 -36.431 12.694 1.00 73.56 276 SER A O 1
ATOM 2180 N N . ASP A 1 277 ? -34.566 -34.993 13.383 1.00 77.00 277 ASP A N 1
ATOM 2181 C CA . ASP A 1 277 ? -35.188 -34.742 12.083 1.00 77.00 277 ASP A CA 1
ATOM 2182 C C . ASP A 1 277 ? -35.763 -33.313 12.066 1.00 77.00 277 ASP A C 1
ATOM 2184 O O . ASP A 1 277 ? -36.968 -33.113 12.261 1.00 77.00 277 ASP A O 1
ATOM 2188 N N . PRO A 1 278 ? -34.892 -32.288 12.009 1.00 77.94 278 PRO A N 1
ATOM 2189 C CA . PRO A 1 278 ? -35.337 -30.907 12.051 1.00 77.94 278 PRO A CA 1
ATOM 2190 C C . PRO A 1 278 ? -35.976 -30.503 10.712 1.00 77.94 278 PRO A C 1
ATOM 2192 O O . PRO A 1 278 ? -35.466 -30.858 9.649 1.00 77.94 278 PRO A O 1
ATOM 2195 N N . PRO A 1 279 ? -37.056 -29.701 10.731 1.00 79.31 279 PRO A N 1
ATOM 2196 C CA . PRO A 1 279 ? -37.619 -29.119 9.514 1.00 79.31 279 PRO A CA 1
ATOM 2197 C C . PRO A 1 279 ? -36.627 -28.137 8.859 1.00 79.31 279 PRO A C 1
ATOM 2199 O O . PRO A 1 279 ? -35.599 -27.809 9.452 1.00 79.31 279 PRO A O 1
ATOM 2202 N N . PRO A 1 280 ? -36.904 -27.600 7.659 1.00 83.69 280 PRO A N 1
ATOM 2203 C CA . PRO A 1 280 ? -36.045 -26.582 7.057 1.00 83.69 280 PRO A CA 1
ATOM 2204 C C . PRO A 1 280 ? -35.889 -25.327 7.946 1.00 83.69 280 PRO A C 1
ATOM 2206 O O . PRO A 1 280 ? -36.854 -24.910 8.595 1.00 83.69 280 PRO A O 1
ATOM 2209 N N . PRO A 1 281 ? -34.689 -24.723 8.001 1.00 82.88 281 PRO A N 1
ATOM 2210 C CA . PRO A 1 281 ? -34.392 -23.571 8.855 1.00 82.88 281 PRO A CA 1
ATOM 2211 C C . PRO A 1 281 ? -35.064 -22.284 8.373 1.00 82.88 281 PRO A C 1
ATOM 2213 O O . PRO A 1 281 ? -35.181 -22.038 7.177 1.00 82.88 281 PRO A O 1
ATOM 2216 N N . ASP A 1 282 ? -35.463 -21.425 9.317 1.00 80.75 282 ASP A N 1
ATOM 2217 C CA . ASP A 1 282 ? -36.040 -20.107 9.013 1.00 80.75 282 ASP A CA 1
ATOM 2218 C C . ASP A 1 282 ? -34.972 -19.063 8.671 1.00 80.75 282 ASP A C 1
ATOM 2220 O O . ASP A 1 282 ? -35.256 -18.072 7.999 1.00 80.75 282 ASP A O 1
ATOM 2224 N N . LEU A 1 283 ? -33.772 -19.235 9.227 1.00 78.25 283 LEU A N 1
ATOM 2225 C CA . LEU A 1 283 ? -32.619 -18.367 9.040 1.00 78.25 283 LEU A CA 1
ATOM 2226 C C . LEU A 1 283 ? -31.362 -19.238 8.974 1.00 78.25 283 LEU A C 1
ATOM 2228 O O . LEU A 1 283 ? -31.198 -20.179 9.756 1.00 78.25 283 LEU A O 1
ATOM 2232 N N . ARG A 1 284 ? -30.462 -18.888 8.060 1.00 79.75 284 ARG A N 1
ATOM 2233 C CA . ARG A 1 284 ? -29.117 -19.451 7.948 1.00 79.75 284 ARG A CA 1
ATOM 2234 C C . ARG A 1 284 ? -28.131 -18.347 8.303 1.00 79.75 284 ARG A C 1
ATOM 2236 O O . ARG A 1 284 ? -28.267 -17.230 7.811 1.00 79.75 284 ARG A O 1
ATOM 2243 N N . ILE A 1 285 ? -27.192 -18.635 9.198 1.00 73.81 285 ILE A N 1
ATOM 2244 C CA . ILE A 1 285 ? -26.192 -17.670 9.655 1.00 73.81 285 ILE A CA 1
ATOM 2245 C C . ILE A 1 285 ? -24.815 -18.200 9.276 1.00 73.81 285 ILE A C 1
ATOM 2247 O O . ILE A 1 285 ? -24.358 -19.221 9.800 1.00 73.81 285 ILE A O 1
ATOM 2251 N N . ALA A 1 286 ? -24.164 -17.482 8.367 1.00 76.06 286 ALA A N 1
ATOM 2252 C CA . ALA A 1 286 ? -22.740 -17.608 8.120 1.00 76.06 286 ALA A CA 1
ATOM 2253 C C . ALA A 1 286 ? -21.985 -16.711 9.103 1.00 76.06 286 ALA A C 1
ATOM 2255 O O . ALA A 1 286 ? -22.402 -15.583 9.376 1.00 76.06 286 ALA A O 1
ATOM 2256 N N . VAL A 1 287 ? -20.904 -17.236 9.668 1.00 68.94 287 VAL A N 1
ATOM 2257 C CA . VAL A 1 287 ? -20.065 -16.523 10.627 1.00 68.94 287 VAL A CA 1
ATOM 2258 C C . VAL A 1 287 ? -18.717 -16.347 9.980 1.00 68.94 287 VAL A C 1
ATOM 2260 O O . VAL A 1 287 ? -17.991 -17.311 9.778 1.00 68.94 287 VAL A O 1
ATOM 2263 N N . VAL A 1 288 ? -18.426 -15.101 9.650 1.00 69.44 288 VAL A N 1
ATOM 2264 C CA . VAL A 1 288 ? -17.198 -14.720 8.977 1.00 69.44 288 VAL A CA 1
ATOM 2265 C C . VAL A 1 288 ? -16.273 -14.025 9.950 1.00 69.44 288 VAL A C 1
ATOM 2267 O O . VAL A 1 288 ? -16.702 -13.125 10.677 1.00 69.44 288 VAL A O 1
ATOM 2270 N N . ASP A 1 289 ? -15.003 -14.427 9.958 1.00 63.09 289 ASP A N 1
ATOM 2271 C CA . ASP A 1 289 ? -13.992 -13.652 10.659 1.00 63.09 289 ASP A CA 1
ATOM 2272 C C . ASP A 1 289 ? -13.690 -12.391 9.848 1.00 63.09 289 ASP A C 1
ATOM 2274 O O . ASP A 1 289 ? -12.927 -12.398 8.883 1.00 63.09 289 ASP A O 1
ATOM 2278 N N . ALA A 1 290 ? -14.292 -11.278 10.257 1.00 56.50 290 ALA A N 1
ATOM 2279 C CA . ALA A 1 290 ? -14.126 -9.979 9.614 1.00 56.50 290 ALA A CA 1
ATOM 2280 C C . ALA A 1 290 ? -12.676 -9.439 9.643 1.00 56.50 290 ALA A C 1
ATOM 2282 O O . ALA A 1 290 ? -12.428 -8.359 9.106 1.00 56.50 290 ALA A O 1
ATOM 2283 N N . ARG A 1 291 ? -11.733 -10.137 10.298 1.00 48.66 291 ARG A N 1
ATOM 2284 C CA . ARG A 1 291 ? -10.293 -9.825 10.285 1.00 48.66 291 ARG A CA 1
ATOM 2285 C C . ARG A 1 291 ? -9.561 -10.491 9.124 1.00 48.66 291 ARG A C 1
ATOM 2287 O O . ARG A 1 291 ? -8.653 -9.876 8.575 1.00 48.66 291 ARG A O 1
ATOM 2294 N N . ASP A 1 292 ? -10.009 -11.683 8.738 1.00 48.62 292 ASP A N 1
ATOM 2295 C CA . ASP A 1 292 ? -9.371 -12.519 7.714 1.00 48.62 292 ASP A CA 1
ATOM 2296 C C . ASP A 1 292 ? -10.205 -12.598 6.424 1.00 48.62 292 ASP A C 1
ATOM 2298 O O . ASP A 1 292 ? -9.740 -13.109 5.406 1.00 48.62 292 ASP A O 1
ATOM 2302 N N . THR A 1 293 ? -11.418 -12.028 6.433 1.00 52.91 293 THR A N 1
ATOM 2303 C CA . THR A 1 293 ? -12.282 -11.943 5.251 1.00 52.91 293 THR A CA 1
ATOM 2304 C C . THR A 1 293 ? -12.806 -10.560 4.927 1.00 52.91 293 THR A C 1
ATOM 2306 O O . THR A 1 293 ? -13.275 -9.825 5.792 1.00 52.91 293 THR A O 1
ATOM 2309 N N . PHE A 1 294 ? -12.770 -10.245 3.631 1.00 64.12 294 PHE A N 1
ATOM 2310 C CA . PHE A 1 294 ? -13.236 -8.989 3.044 1.00 64.12 294 PHE A CA 1
ATOM 2311 C C . PHE A 1 294 ? -14.702 -9.072 2.586 1.00 64.12 294 PHE A C 1
ATOM 2313 O O . PHE A 1 294 ? -15.432 -9.971 2.978 1.00 64.12 294 PHE A O 1
ATOM 2320 N N . VAL A 1 295 ? -15.184 -8.105 1.799 1.00 63.34 295 VAL A N 1
ATOM 2321 C CA . VAL A 1 295 ? -16.527 -8.186 1.198 1.00 63.34 295 VAL A CA 1
ATOM 2322 C C . VAL A 1 295 ? -16.571 -9.418 0.277 1.00 63.34 295 VAL A C 1
ATOM 2324 O O . VAL A 1 295 ? -15.685 -9.519 -0.572 1.00 63.34 295 VAL A O 1
ATOM 2327 N N . PRO A 1 296 ? -17.544 -10.340 0.434 1.00 67.56 296 PRO A N 1
ATOM 2328 C CA . PRO A 1 296 ? -17.616 -11.547 -0.386 1.00 67.56 296 PRO A CA 1
ATOM 2329 C C . PRO A 1 296 ? -17.776 -11.191 -1.862 1.00 67.56 296 PRO A C 1
ATOM 2331 O O . PRO A 1 296 ? -18.510 -10.258 -2.208 1.00 67.56 296 PRO A O 1
ATOM 2334 N N . GLU A 1 297 ? -17.106 -11.942 -2.732 1.00 74.94 297 GLU A N 1
ATOM 2335 C CA . GLU A 1 297 ? -17.312 -11.816 -4.172 1.00 74.94 297 GLU A CA 1
ATOM 2336 C C . GLU A 1 297 ? -18.721 -12.291 -4.553 1.00 74.94 297 GLU A C 1
ATOM 2338 O O . GLU A 1 297 ? -19.339 -13.088 -3.842 1.00 74.94 297 GLU A O 1
ATOM 2343 N N . LEU A 1 298 ? -19.254 -11.798 -5.676 1.00 67.31 298 LEU A N 1
ATOM 2344 C CA . LEU A 1 298 ? -20.620 -12.121 -6.108 1.00 67.31 298 LEU A CA 1
ATOM 2345 C C . LEU A 1 298 ? -20.838 -13.641 -6.217 1.00 67.31 298 LEU A C 1
ATOM 2347 O O . LEU A 1 298 ? -21.861 -14.145 -5.770 1.00 67.31 298 LEU A O 1
ATOM 2351 N N . GLU A 1 299 ? -19.831 -14.363 -6.705 1.00 65.81 299 GLU A N 1
ATOM 2352 C CA . GLU A 1 299 ? -19.839 -15.822 -6.853 1.00 65.81 299 GLU A CA 1
ATOM 2353 C C . GLU A 1 299 ? -19.872 -16.552 -5.491 1.00 65.81 299 GLU A C 1
ATOM 2355 O O . GLU A 1 299 ? -20.552 -17.566 -5.340 1.00 65.81 299 GLU A O 1
ATOM 2360 N N . GLN A 1 300 ? -19.215 -16.007 -4.457 1.00 70.25 300 GLN A N 1
ATOM 2361 C CA . GLN A 1 300 ? -19.249 -16.544 -3.085 1.00 70.25 300 GLN A CA 1
ATOM 2362 C C . GLN A 1 300 ? -20.597 -16.282 -2.404 1.00 70.25 300 GLN A C 1
ATOM 2364 O O . GLN A 1 300 ? -21.070 -17.083 -1.595 1.00 70.25 300 GLN A O 1
ATOM 2369 N N . LEU A 1 301 ? -21.227 -15.154 -2.735 1.00 74.50 301 LEU A N 1
ATOM 2370 C CA . LEU A 1 301 ? -22.555 -14.804 -2.251 1.00 74.50 301 LEU A CA 1
ATOM 2371 C C . LEU A 1 301 ? -23.630 -15.700 -2.889 1.00 74.50 301 LEU A C 1
ATOM 2373 O O . LEU A 1 301 ? -24.506 -16.192 -2.181 1.00 74.50 301 LEU A O 1
ATOM 2377 N N . GLU A 1 302 ? -23.544 -15.949 -4.199 1.00 71.19 302 GLU A N 1
ATOM 2378 C CA . GLU A 1 302 ? -24.419 -16.880 -4.929 1.00 71.19 302 GLU A CA 1
ATOM 2379 C C . GLU A 1 302 ? -24.293 -18.311 -4.378 1.00 71.19 302 GLU A C 1
ATOM 2381 O O . GLU A 1 302 ? -25.307 -18.937 -4.065 1.00 71.19 302 GLU A O 1
ATOM 2386 N N . ALA A 1 303 ? -23.069 -18.776 -4.099 1.00 70.50 303 ALA A N 1
ATOM 2387 C CA . ALA A 1 303 ? -22.827 -20.076 -3.467 1.00 70.50 303 ALA A CA 1
ATOM 2388 C C . ALA A 1 303 ? -23.445 -20.217 -2.056 1.00 70.50 303 ALA A C 1
ATOM 2390 O O . ALA A 1 303 ? -23.841 -21.313 -1.659 1.00 70.50 303 ALA A O 1
ATOM 2391 N N . LEU A 1 304 ? -23.562 -19.124 -1.291 1.00 74.81 304 LEU A N 1
ATOM 2392 C CA . LEU A 1 304 ? -24.238 -19.095 0.015 1.00 74.81 304 LEU A CA 1
ATOM 2393 C C . LEU A 1 304 ? -25.764 -19.213 -0.111 1.00 74.81 304 LEU A C 1
ATOM 2395 O O . LEU A 1 304 ? -26.405 -19.827 0.745 1.00 74.81 304 LEU A O 1
ATOM 2399 N N . PHE A 1 305 ? -26.358 -18.640 -1.160 1.00 72.81 305 PHE A N 1
ATOM 2400 C CA . PHE A 1 305 ? -27.803 -18.712 -1.394 1.00 72.81 305 PHE A CA 1
ATOM 2401 C C . PHE A 1 305 ? -28.265 -20.090 -1.880 1.00 72.81 305 PHE A C 1
ATOM 2403 O O . PHE A 1 305 ? -29.373 -20.504 -1.530 1.00 72.81 305 PHE A O 1
ATOM 2410 N N . ASP A 1 306 ? -27.405 -20.807 -2.604 1.00 69.19 306 ASP A N 1
ATOM 2411 C CA . ASP A 1 306 ? -27.679 -22.155 -3.119 1.00 69.19 306 ASP A CA 1
ATOM 2412 C C . ASP A 1 306 ? -27.363 -23.288 -2.112 1.00 69.19 306 ASP A C 1
ATOM 2414 O O . ASP A 1 306 ? -27.649 -24.455 -2.392 1.00 69.19 306 ASP A O 1
ATOM 2418 N N . SER A 1 307 ? -26.805 -22.950 -0.936 1.00 60.69 307 SER A N 1
ATOM 2419 C CA . SER A 1 307 ? -26.444 -23.882 0.157 1.00 60.69 307 SER A CA 1
ATOM 2420 C C . SER A 1 307 ? -27.585 -24.285 1.095 1.00 60.69 307 SER A C 1
ATOM 2422 O O . SER A 1 307 ? -28.493 -23.459 1.363 1.00 60.69 307 SER A O 1
#

Organism: Verticillium longisporum (NCBI:txid100787)

Foldseek 3Di:
DWAWFAWKKKFKKKKKWAAPDPPPVVPVPDGDDIDIDIDTAADMDTQDHDDPPDQTDGGPDDDTDDDDDGADDDDDPDPNNDRDDFWDADPVRNITIWMWIWMWTDGGDPDIDIDTHTDGGDDDDCCVVDVVQQDKDKDWDDDPLFKIKIKIWRGDDDDAQGKTKIKIWIAGRPVNLVPLQQDWCQKDKDWDKDWDWDDDPPDDIDIDIDTDDMDMGGDRGGADNRTDIDMDMDTHHDPPPDDVVGDDDDDDQLDPQLEFDDFAADCVVCVPADPVDGDHGPDTDGDHDCRRDDDDDPVSVVSRVVD

Secondary structure (DSSP, 8-state):
--EEE-EEEEEEEEEEEE---TT-GGGTT-PPPPEEEEEEEEEEEEEEEPPTT---EEES-------------S--SSGGGSPPPPPEE-GGGSEEEEEEEEEEEEETTTEEEEEEEE--------GGGSGGG-S-EEEEE-SSSSEEEEEEES-S---TT-EEEEEEEEEE-GGGHHHHTT-EEEEEEEEEEEEEEE--TTSPPEEEEEEEEEEEEEEEEEPPTT-EEEEEEEEPPP-----TT-------SS-TTSSEEEEE--TTT-SS--SSSPPPPSEEEE---TTT--SPPHHHHHHHH--

pLDDT: mean 79.23, std 15.2, range [34.12, 96.69]

Sequence (307 aa):
MPVAVSLVRICLQRRETIHPAAENVAKRHLGTPRRETTDVVGKELLLFRCQTGREAESVIAMDLPFVLFIPFGRGGEETNRRIPPASLQLPSRTAETFYELVVTVQQGHSVQNKYAFPMPLQRYDTLSTFGMYNKPETRTNTSDSVVTLGISVPKWSYGPLDPITVYIKLVPNPDWMKKAMKVTIQKITVSIDEEITYNPEGDEPQKKVNKIAKHVQSVAAKLPEAGYATNLGLVFPSKDLRDPDGIAADTAAPEDPFKVFFHVWRPSKHPVFSKSDPPPPDLRIAVVDARDTFVPELEQLEALFDS

Mean predicted aligned error: 14.97 Å

Nearest PDB structures (foldseek):
  7blo-assembly1_J  TM=6.036E-01  e=2.812E-05  Homo sapiens
  7usy-assembly1_J  TM=4.944E-01  e=9.860E-06  Caenorhabditis elegans
  7blq-assembly1_J  TM=6.059E-01  e=1.760E-04  Thermochaetoides thermophila DSM 1495
  4ll1-assembly1_A  TM=3.481E-01  e=4.535E-03  Homo sapiens

InterPro domains:
  IPR053060 Cytokinesis Signaling Regulator [PTHR36419] (2-247)

Solvent-accessible surface area (backbone atoms only — not comparable to full-atom values): 18713 Å² total; per-residue (Å²): 126,68,42,52,42,20,35,32,34,40,32,41,34,39,38,38,34,49,35,74,68,79,81,56,74,88,51,81,85,72,73,78,75,76,48,73,47,77,46,64,51,39,63,74,43,81,72,45,65,50,59,92,98,48,67,48,42,83,38,78,78,86,87,74,88,83,82,84,64,75,38,80,56,86,86,57,92,53,73,46,42,43,54,77,72,52,50,43,75,42,80,95,54,32,37,34,34,47,34,28,43,36,38,38,41,26,35,48,93,83,46,73,49,77,47,76,40,86,43,87,45,80,73,90,78,63,61,57,74,39,70,85,31,63,43,67,47,72,50,73,51,62,92,77,74,30,49,36,40,36,38,35,30,61,44,80,47,74,52,68,61,34,78,43,58,37,41,38,36,41,39,54,26,81,94,35,44,86,59,24,53,69,39,62,46,54,62,49,75,52,69,44,70,50,77,48,74,48,68,52,86,99,53,76,71,44,74,47,77,44,80,71,42,77,42,75,48,81,62,71,39,62,42,44,89,92,28,46,75,52,74,49,70,48,60,38,66,58,84,71,85,36,55,102,86,68,61,72,93,81,92,73,73,78,44,94,43,60,33,76,76,42,77,38,70,56,63,90,82,46,82,80,74,41,92,92,66,59,74,87,60,78,43,76,40,60,64,60,54,75,88,86,48,76,86,75,53,72,70,56,52,51,55,52,72,77,101